Protein AF-A0A9N9G7W9-F1 (afdb_monomer_lite)

Sequence (234 aa):
MSLDRYYKKRKQEIASSKLPGQNSTGCARTEGFKRISEDQKLRNMINNTKKSMTTNSSSSSPSLPLISPPTVTSRENRMKNRGILANMQQYNRETAKGDVDDVMRFNQMKGRTKQLKFAKSSIHSMGLFTKERIDANDMVIEYIGEVIRQSVADHRERRYARDGVRGSYMFRIDDDTVIDATKKGNIARFINHSCSPNCTAKIITHDGKKKIVIYAKRDIQAGEEITYDYKVDE

Structure (mmCIF, N/CA/C/O backbone):
data_AF-A0A9N9G7W9-F1
#
_entry.id   AF-A0A9N9G7W9-F1
#
loop_
_atom_site.group_PDB
_atom_site.id
_atom_site.type_symbol
_atom_site.label_atom_id
_atom_site.label_alt_id
_atom_site.label_comp_id
_atom_site.label_asym_id
_atom_site.label_entity_id
_atom_site.label_seq_id
_atom_site.pdbx_PDB_ins_code
_atom_site.Cartn_x
_atom_site.Cartn_y
_atom_site.Cartn_z
_atom_site.occupancy
_atom_site.B_iso_or_equiv
_atom_site.auth_seq_id
_atom_site.auth_comp_id
_atom_site.auth_asym_id
_atom_site.auth_atom_id
_atom_site.pdbx_PDB_model_num
ATOM 1 N N . MET A 1 1 ? -6.314 -9.526 -18.492 1.00 44.81 1 MET A N 1
ATOM 2 C CA . MET A 1 1 ? -5.437 -10.483 -17.766 1.00 44.81 1 MET A CA 1
ATOM 3 C C . MET A 1 1 ? -4.689 -9.678 -16.711 1.00 44.81 1 MET A C 1
ATOM 5 O O . MET A 1 1 ? -4.083 -8.690 -17.095 1.00 44.81 1 MET A O 1
ATOM 9 N N . SER A 1 2 ? -4.792 -9.980 -15.410 1.00 49.53 2 SER A N 1
ATOM 10 C CA . SER A 1 2 ? -4.186 -9.090 -14.402 1.00 49.53 2 SER A CA 1
ATOM 11 C C . SER A 1 2 ? -2.653 -9.123 -14.459 1.00 49.53 2 SER A C 1
ATOM 13 O O . SER A 1 2 ? -2.083 -10.187 -14.713 1.00 49.53 2 SER A O 1
ATOM 15 N N . LEU A 1 3 ? -1.992 -7.980 -14.221 1.00 50.41 3 LEU A N 1
ATOM 16 C CA . LEU A 1 3 ? -0.525 -7.849 -14.260 1.00 50.41 3 LEU A CA 1
ATOM 17 C C . LEU A 1 3 ? 0.165 -8.932 -13.412 1.00 50.41 3 LEU A C 1
ATOM 19 O O . LEU A 1 3 ? 1.101 -9.568 -13.878 1.00 50.41 3 LEU A O 1
ATOM 23 N N . ASP A 1 4 ? -0.356 -9.249 -12.226 1.00 50.03 4 ASP A N 1
ATOM 24 C CA . ASP A 1 4 ? 0.196 -10.306 -11.361 1.00 50.03 4 ASP A CA 1
ATOM 25 C C . ASP A 1 4 ? 0.097 -11.720 -11.977 1.00 50.03 4 ASP A C 1
ATOM 27 O O . ASP A 1 4 ? 1.055 -12.495 -11.945 1.00 50.03 4 ASP A O 1
ATOM 31 N N . ARG A 1 5 ? -1.034 -12.066 -12.615 1.00 52.78 5 ARG A N 1
ATOM 32 C CA . ARG A 1 5 ? -1.179 -13.354 -13.326 1.00 52.78 5 ARG A CA 1
ATOM 33 C C . ARG A 1 5 ? -0.252 -13.437 -14.536 1.00 52.78 5 ARG A C 1
ATOM 35 O O . ARG A 1 5 ? 0.328 -14.495 -14.786 1.00 52.78 5 ARG A O 1
ATOM 42 N N . TYR A 1 6 ? -0.083 -12.324 -15.244 1.00 62.31 6 TYR A N 1
ATOM 43 C CA . TYR A 1 6 ? 0.874 -12.199 -16.336 1.00 62.31 6 TYR A CA 1
ATOM 44 C C . TYR A 1 6 ? 2.312 -12.428 -15.849 1.00 62.31 6 TYR A C 1
ATOM 46 O O . TYR A 1 6 ? 3.008 -13.283 -16.394 1.00 62.31 6 TYR A O 1
ATOM 54 N N . TYR A 1 7 ? 2.731 -11.765 -14.766 1.00 60.69 7 TYR A N 1
ATOM 55 C CA . TYR A 1 7 ? 4.068 -11.931 -14.190 1.00 60.69 7 TYR A CA 1
ATOM 56 C C . TYR A 1 7 ? 4.313 -13.342 -13.641 1.00 60.69 7 TYR A C 1
ATOM 58 O O . TYR A 1 7 ? 5.389 -13.895 -13.868 1.00 60.69 7 TYR A O 1
ATOM 66 N N . LYS A 1 8 ? 3.336 -13.972 -12.971 1.00 63.94 8 LYS A N 1
ATOM 67 C CA . LYS A 1 8 ? 3.470 -15.354 -12.463 1.00 63.94 8 LYS A CA 1
ATOM 68 C C . LYS A 1 8 ? 3.634 -16.379 -13.585 1.00 63.94 8 LYS A C 1
ATOM 70 O O . LYS A 1 8 ? 4.541 -17.207 -13.505 1.00 63.94 8 LYS A O 1
ATOM 75 N N . LYS A 1 9 ? 2.809 -16.299 -14.635 1.00 65.50 9 LYS A N 1
ATOM 76 C CA . LYS A 1 9 ? 2.909 -17.182 -15.808 1.00 65.50 9 LYS A CA 1
ATOM 77 C C . LYS A 1 9 ? 4.234 -16.964 -16.552 1.00 65.50 9 LYS A C 1
ATOM 79 O O . LYS A 1 9 ? 4.984 -17.911 -16.773 1.00 65.50 9 LYS A O 1
ATOM 84 N N . ARG A 1 10 ? 4.595 -15.702 -16.806 1.00 63.47 10 ARG A N 1
ATOM 85 C CA . ARG A 1 10 ? 5.842 -15.318 -17.489 1.00 63.47 10 ARG A CA 1
ATOM 86 C C . ARG A 1 10 ? 7.095 -15.722 -16.696 1.00 63.47 10 ARG A C 1
ATOM 88 O O . ARG A 1 10 ? 8.094 -16.121 -17.283 1.00 63.47 10 ARG A O 1
ATOM 95 N N . LYS A 1 11 ? 7.049 -15.710 -15.355 1.00 63.38 11 LYS A N 1
ATOM 96 C CA . LYS A 1 11 ? 8.133 -16.199 -14.476 1.00 63.38 11 LYS A CA 1
ATOM 97 C C . LYS A 1 11 ? 8.397 -17.700 -14.646 1.00 63.38 11 LYS A C 1
ATOM 99 O O . LYS A 1 11 ? 9.559 -18.104 -14.620 1.00 63.38 11 LYS A O 1
ATOM 104 N N . GLN A 1 12 ? 7.351 -18.511 -14.823 1.00 64.56 12 GLN A N 1
ATOM 105 C CA . GLN A 1 12 ? 7.489 -19.952 -15.079 1.00 64.56 12 GLN A CA 1
ATOM 106 C C . GLN A 1 12 ? 8.106 -20.219 -16.463 1.00 64.56 12 GLN A C 1
ATOM 108 O O . GLN A 1 12 ? 9.039 -21.010 -16.562 1.00 64.56 12 GLN A O 1
ATOM 113 N N . GLU A 1 13 ? 7.673 -19.491 -17.497 1.00 64.62 13 GLU A N 1
ATOM 114 C CA . GLU A 1 13 ? 8.213 -19.577 -18.871 1.00 64.62 13 GLU A CA 1
ATOM 115 C C . GLU A 1 13 ? 9.681 -19.108 -18.968 1.00 64.62 13 GLU A C 1
ATOM 117 O O . GLU A 1 13 ? 10.495 -19.622 -19.739 1.00 64.62 13 GLU A O 1
ATOM 122 N N . ILE A 1 14 ? 10.057 -18.129 -18.147 1.00 63.22 14 ILE A N 1
ATOM 123 C CA . ILE A 1 14 ? 11.420 -17.599 -18.080 1.00 63.22 14 ILE A CA 1
ATOM 124 C C . ILE A 1 14 ? 12.359 -18.529 -17.301 1.00 63.22 14 ILE A C 1
ATOM 126 O O . ILE A 1 14 ? 13.532 -18.656 -17.653 1.00 63.22 14 ILE A O 1
ATOM 130 N N . ALA A 1 15 ? 11.866 -19.203 -16.260 1.00 60.94 15 ALA A N 1
ATOM 131 C CA . ALA A 1 15 ? 12.656 -20.165 -15.496 1.00 60.94 15 ALA A CA 1
ATOM 132 C C . ALA A 1 15 ? 13.033 -21.416 -16.313 1.00 60.94 15 ALA A C 1
ATOM 134 O O . ALA A 1 15 ? 14.031 -22.057 -15.988 1.00 60.94 15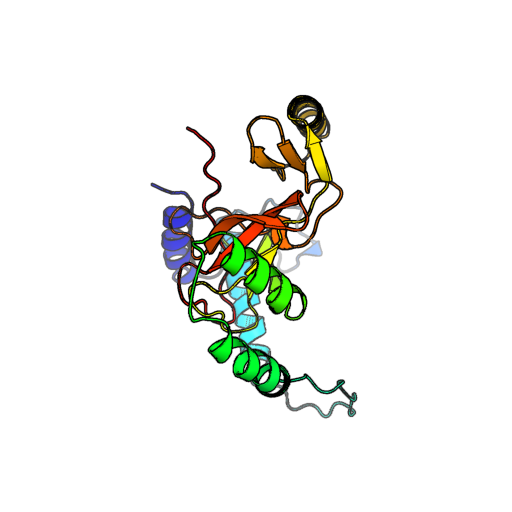 ALA A O 1
ATOM 135 N N . SER A 1 16 ? 12.264 -21.745 -17.358 1.00 57.00 16 SER A N 1
ATOM 136 C CA . SER A 1 16 ? 12.463 -22.920 -18.219 1.00 57.00 16 SER A CA 1
ATOM 137 C C . SER A 1 16 ? 13.314 -22.669 -19.474 1.00 57.00 16 SER A C 1
ATOM 139 O O . SER A 1 16 ? 13.604 -23.599 -20.220 1.00 57.00 16 SER A O 1
ATOM 141 N N . SER A 1 17 ? 13.740 -21.432 -19.730 1.00 57.41 17 SER A N 1
ATOM 142 C CA . SER A 1 17 ? 14.441 -21.049 -20.968 1.00 57.41 17 SER A CA 1
ATOM 143 C C . SER A 1 17 ? 15.949 -20.850 -20.759 1.00 57.41 17 SER A C 1
ATOM 145 O O . SER A 1 17 ? 16.392 -20.458 -19.679 1.00 57.41 17 SER A O 1
ATOM 147 N N . LYS A 1 18 ? 16.743 -21.134 -21.806 1.00 52.06 18 LYS A N 1
ATOM 148 C CA . LYS A 1 18 ? 18.222 -21.140 -21.785 1.00 52.06 18 LYS A CA 1
ATOM 149 C C . LYS A 1 18 ? 18.836 -19.816 -21.288 1.00 52.06 18 LYS A C 1
ATOM 151 O O . LYS A 1 18 ? 18.292 -18.735 -21.508 1.00 52.06 18 LYS A O 1
ATOM 156 N N . LEU A 1 19 ? 19.987 -19.934 -20.613 1.00 54.03 19 LEU A N 1
ATOM 157 C CA . LEU A 1 19 ? 20.798 -18.831 -20.075 1.00 54.03 19 LEU A CA 1
ATOM 158 C C . LEU A 1 19 ? 21.162 -17.813 -21.175 1.00 54.03 19 LEU A C 1
ATOM 160 O O . LEU A 1 19 ? 21.495 -18.241 -22.281 1.00 54.03 19 LEU A O 1
ATOM 164 N N . PRO A 1 20 ? 21.148 -16.491 -20.903 1.00 57.94 20 PRO A N 1
ATOM 165 C CA . PRO A 1 20 ? 21.734 -15.537 -21.834 1.00 57.94 20 PRO A CA 1
ATOM 166 C C . PRO A 1 20 ? 23.234 -15.814 -21.977 1.00 57.94 20 PRO A C 1
ATOM 168 O O . PRO A 1 20 ? 23.918 -16.124 -20.997 1.00 57.94 20 PRO A O 1
ATOM 171 N N . GLY A 1 21 ? 23.708 -15.718 -23.218 1.00 59.38 21 GLY A N 1
ATOM 172 C CA . GLY A 1 21 ? 25.106 -15.904 -23.576 1.00 59.38 21 GLY A CA 1
ATOM 173 C C . GLY A 1 21 ? 26.020 -14.925 -22.844 1.00 59.38 21 GLY A C 1
ATOM 174 O O . GLY A 1 21 ? 25.621 -13.811 -22.497 1.00 59.38 21 GLY A O 1
ATOM 175 N N . GLN A 1 22 ? 27.251 -15.381 -22.610 1.00 61.31 22 GLN A N 1
ATOM 176 C CA . GLN A 1 22 ? 28.383 -14.555 -22.197 1.00 61.31 22 GLN A CA 1
ATOM 177 C C . GLN A 1 22 ? 28.451 -13.261 -23.018 1.00 61.31 22 GLN A C 1
ATOM 179 O O . GLN A 1 22 ? 28.022 -13.225 -24.173 1.00 61.31 22 GLN A O 1
ATOM 184 N N . ASN A 1 23 ? 29.016 -12.208 -22.418 1.00 65.75 23 ASN A N 1
ATOM 185 C CA . ASN A 1 23 ? 29.336 -10.970 -23.130 1.00 65.75 23 ASN A CA 1
ATOM 186 C C . ASN A 1 23 ? 30.045 -11.324 -24.442 1.00 65.75 23 ASN A C 1
ATOM 188 O O . ASN A 1 23 ? 31.018 -12.080 -24.421 1.00 65.75 23 ASN A O 1
ATOM 192 N N . SER A 1 24 ? 29.556 -10.793 -25.560 1.00 68.38 24 SER A N 1
ATOM 193 C CA . SER A 1 24 ? 30.061 -11.109 -26.902 1.00 68.38 24 SER A CA 1
ATOM 194 C C . SER A 1 24 ? 31.557 -10.834 -27.052 1.00 68.38 24 SER A C 1
ATOM 196 O O . SER A 1 24 ? 32.248 -11.531 -27.786 1.00 68.38 24 SER A O 1
ATOM 198 N N . THR A 1 25 ? 32.066 -9.851 -26.310 1.00 71.50 25 THR A N 1
ATOM 199 C CA . THR A 1 25 ? 33.479 -9.459 -26.301 1.00 71.50 25 THR A CA 1
ATOM 200 C C . THR A 1 25 ? 34.315 -10.182 -25.239 1.00 71.50 25 THR A C 1
ATOM 202 O O . THR A 1 25 ? 35.501 -9.896 -25.095 1.00 71.50 25 THR A O 1
ATOM 205 N N . GLY A 1 26 ? 33.710 -11.047 -24.417 1.00 75.06 26 GLY A N 1
ATOM 206 C CA . GLY A 1 26 ? 34.362 -11.706 -23.281 1.00 75.06 26 GLY A CA 1
ATOM 207 C C . GLY A 1 26 ? 34.690 -10.788 -22.091 1.00 75.06 26 GLY A C 1
ATOM 208 O O . GLY A 1 26 ? 34.989 -11.287 -21.008 1.00 75.06 26 GLY A O 1
ATOM 209 N N . CYS A 1 27 ? 34.579 -9.460 -22.230 1.00 76.56 27 CYS A N 1
ATOM 210 C CA . CYS A 1 27 ? 34.910 -8.490 -21.184 1.00 76.56 27 CYS A CA 1
ATOM 211 C C . CYS A 1 27 ? 33.844 -7.393 -21.073 1.00 76.56 27 CYS A C 1
ATOM 213 O O . CYS A 1 27 ? 33.622 -6.618 -21.996 1.00 76.56 27 CYS A O 1
ATOM 215 N N . ALA A 1 28 ? 33.227 -7.252 -19.896 1.00 75.81 28 ALA A N 1
ATOM 216 C CA . ALA A 1 28 ? 32.219 -6.213 -19.660 1.00 75.81 28 ALA A CA 1
ATOM 217 C C . ALA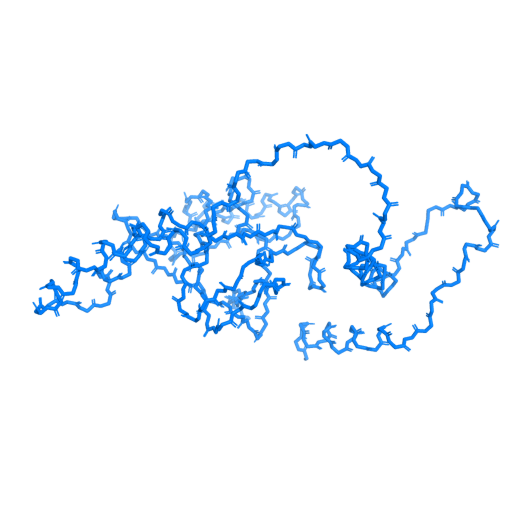 A 1 28 ? 32.773 -4.776 -19.772 1.00 75.81 28 ALA A C 1
ATOM 219 O O . ALA A 1 28 ? 31.998 -3.840 -19.916 1.00 75.81 28 ALA A O 1
ATOM 220 N N . ARG A 1 29 ? 34.102 -4.591 -19.701 1.00 79.81 29 ARG A N 1
ATOM 221 C CA . ARG A 1 29 ? 34.753 -3.273 -19.816 1.00 79.81 29 ARG A CA 1
ATOM 222 C C . ARG A 1 29 ? 34.859 -2.767 -21.255 1.00 79.81 29 ARG A C 1
ATOM 224 O O . ARG A 1 29 ? 35.120 -1.586 -21.443 1.00 79.81 29 ARG A O 1
ATOM 231 N N . THR A 1 30 ? 34.700 -3.643 -22.246 1.00 80.44 30 THR A N 1
ATOM 232 C CA . THR A 1 30 ? 34.824 -3.292 -23.669 1.00 80.44 30 THR A CA 1
ATOM 233 C C . THR A 1 30 ? 33.471 -3.117 -24.357 1.00 80.44 30 THR A C 1
ATOM 235 O O . THR A 1 30 ? 33.429 -2.741 -25.524 1.00 80.44 30 THR A O 1
ATOM 238 N N . GLU A 1 31 ? 32.359 -3.356 -23.652 1.00 76.44 31 GLU A N 1
ATOM 239 C CA . GLU A 1 31 ? 31.009 -3.133 -24.177 1.00 76.44 31 GLU A CA 1
ATOM 240 C C . GLU A 1 31 ? 30.410 -1.818 -23.646 1.00 76.44 31 GLU A C 1
ATOM 242 O O . GLU A 1 31 ? 30.560 -1.475 -22.475 1.00 76.44 31 GLU A O 1
ATOM 247 N N . GLY A 1 32 ? 29.691 -1.086 -24.506 1.00 79.00 32 GLY A N 1
ATOM 248 C CA . GLY A 1 32 ? 28.919 0.096 -24.104 1.00 79.00 32 GLY A CA 1
ATOM 249 C C . GLY A 1 32 ? 27.661 -0.248 -23.290 1.00 79.00 32 GLY A C 1
ATOM 250 O O . GLY A 1 32 ? 27.229 -1.400 -23.226 1.00 79.00 32 GLY A O 1
ATOM 251 N N . PHE A 1 33 ? 27.026 0.764 -22.687 1.00 80.25 33 PHE A N 1
ATOM 252 C CA . PHE A 1 33 ? 25.801 0.575 -21.902 1.00 80.25 33 PHE A CA 1
ATOM 253 C C . PHE A 1 33 ? 24.633 0.106 -22.779 1.00 80.25 33 PHE A C 1
ATOM 255 O O . PHE A 1 33 ? 24.122 0.849 -23.615 1.00 80.25 33 PHE A O 1
ATOM 262 N N . LYS A 1 34 ? 24.160 -1.120 -22.542 1.00 81.44 34 LYS A N 1
ATOM 263 C CA . LYS A 1 34 ? 22.973 -1.688 -23.196 1.00 81.44 34 LYS A CA 1
ATOM 264 C C . LYS A 1 34 ? 21.799 -1.704 -22.218 1.00 81.44 34 LYS A C 1
ATOM 266 O O . LYS A 1 34 ? 21.952 -2.052 -21.046 1.00 81.44 34 LYS A O 1
ATOM 271 N N . ARG A 1 35 ? 20.597 -1.357 -22.690 1.00 75.88 35 ARG A N 1
ATOM 272 C CA . ARG A 1 35 ? 19.374 -1.538 -21.895 1.00 75.88 35 ARG A CA 1
ATOM 273 C C . ARG A 1 35 ? 19.044 -3.026 -21.820 1.00 75.88 35 ARG A C 1
ATOM 275 O O . ARG A 1 35 ? 18.701 -3.644 -22.819 1.00 75.88 35 ARG A O 1
ATOM 282 N N . ILE A 1 36 ? 19.137 -3.581 -20.617 1.00 76.44 36 ILE A N 1
ATOM 283 C CA . ILE A 1 36 ? 18.742 -4.960 -20.324 1.00 76.44 36 ILE A CA 1
ATOM 284 C C . ILE A 1 36 ? 17.215 -5.066 -20.436 1.00 76.44 36 ILE A C 1
ATOM 286 O O . ILE A 1 36 ? 16.502 -4.238 -19.858 1.00 76.44 36 ILE A O 1
ATOM 290 N N . SER A 1 37 ? 16.716 -6.075 -21.155 1.00 76.75 37 SER A N 1
ATOM 291 C CA . SER A 1 37 ? 15.275 -6.328 -21.268 1.00 76.75 37 SER A CA 1
ATOM 292 C C . SER A 1 37 ? 14.671 -6.733 -19.918 1.00 76.75 37 SER A C 1
ATOM 294 O O . SER A 1 37 ? 15.356 -7.289 -19.056 1.00 76.75 37 SER A O 1
ATOM 296 N N . GLU A 1 38 ? 13.375 -6.483 -19.720 1.00 69.06 38 GLU A N 1
ATOM 297 C CA . GLU A 1 38 ? 12.676 -6.886 -18.487 1.00 69.06 38 GLU A CA 1
ATOM 298 C C . GLU A 1 38 ? 12.773 -8.402 -18.235 1.00 69.06 38 GLU A C 1
ATOM 300 O O . GLU A 1 38 ? 12.940 -8.835 -17.094 1.00 69.06 38 GLU A O 1
ATOM 305 N N . ASP A 1 39 ? 12.804 -9.212 -19.299 1.00 66.50 39 ASP A N 1
ATOM 306 C CA . ASP A 1 39 ? 12.981 -10.664 -19.201 1.00 66.50 39 ASP A CA 1
ATOM 307 C C . ASP A 1 39 ? 14.359 -11.046 -18.656 1.00 66.50 39 ASP A C 1
ATOM 309 O O . ASP A 1 39 ? 14.481 -11.908 -17.782 1.00 66.50 39 ASP A O 1
ATOM 313 N N . GLN A 1 40 ? 15.415 -10.388 -19.137 1.00 71.44 40 GLN A N 1
ATOM 314 C CA . GLN A 1 40 ? 16.775 -10.640 -18.670 1.00 71.44 40 GLN A CA 1
ATOM 315 C C . GLN A 1 40 ? 16.969 -10.142 -17.226 1.00 71.44 40 GLN A C 1
ATOM 317 O O . GLN A 1 40 ? 17.653 -10.799 -16.437 1.00 71.44 40 GLN A O 1
ATOM 322 N N . LYS A 1 41 ? 16.302 -9.047 -16.827 1.00 72.88 41 LYS A N 1
ATOM 323 C CA . LYS A 1 41 ? 16.275 -8.585 -15.426 1.00 72.88 41 LYS A CA 1
ATOM 324 C C . LYS A 1 41 ? 15.600 -9.599 -14.501 1.00 72.88 41 LYS A C 1
ATOM 326 O O . LYS A 1 41 ? 16.158 -9.917 -13.448 1.00 72.88 41 LYS A O 1
ATOM 331 N N . LEU A 1 42 ? 14.438 -10.133 -14.891 1.00 68.94 42 LEU A N 1
ATOM 332 C CA . LEU A 1 42 ? 13.691 -11.110 -14.093 1.00 68.94 42 LEU A CA 1
ATOM 333 C C . LEU A 1 42 ? 14.492 -12.412 -13.906 1.00 68.94 42 LEU A C 1
ATOM 335 O O . LEU A 1 42 ? 14.553 -12.935 -12.793 1.00 68.94 42 LEU A O 1
ATOM 339 N N . ARG A 1 43 ? 15.198 -12.881 -14.947 1.00 72.50 43 ARG A N 1
ATOM 340 C CA . ARG A 1 43 ? 16.137 -14.022 -14.856 1.00 72.50 43 ARG A CA 1
ATOM 341 C C . ARG A 1 43 ? 17.275 -13.771 -13.880 1.00 72.50 43 ARG A C 1
ATOM 343 O O . ARG A 1 43 ? 17.511 -14.591 -12.995 1.00 72.50 43 ARG A O 1
ATOM 350 N N . ASN A 1 44 ? 17.971 -12.643 -14.030 1.00 72.25 44 ASN A N 1
ATOM 351 C CA . ASN A 1 44 ? 19.103 -12.292 -13.172 1.00 72.25 44 ASN A CA 1
ATOM 352 C C . ASN A 1 44 ? 18.677 -12.220 -11.701 1.00 72.25 44 ASN A C 1
ATOM 354 O O . ASN A 1 44 ? 19.409 -12.667 -10.819 1.00 72.25 44 ASN A O 1
ATOM 358 N N . MET A 1 45 ? 17.464 -11.726 -11.439 1.00 69.50 45 MET A N 1
ATOM 359 C CA . MET A 1 45 ? 16.894 -11.719 -10.099 1.00 69.50 45 MET A CA 1
ATOM 360 C C . MET A 1 45 ? 16.647 -13.138 -9.568 1.00 69.50 45 MET A C 1
ATOM 362 O O . MET A 1 45 ? 17.101 -13.443 -8.470 1.00 69.50 45 MET A O 1
ATOM 366 N N . ILE A 1 46 ? 16.002 -14.019 -10.343 1.00 70.38 46 ILE A N 1
ATOM 367 C CA . ILE A 1 46 ? 15.771 -15.422 -9.947 1.00 70.38 46 ILE A CA 1
ATOM 368 C C . ILE A 1 46 ? 17.100 -16.129 -9.646 1.00 70.38 46 ILE A C 1
ATOM 370 O O . ILE A 1 46 ? 17.213 -16.822 -8.635 1.00 70.38 46 ILE A O 1
ATOM 374 N N . ASN A 1 47 ? 18.115 -15.929 -10.489 1.00 69.31 47 ASN A N 1
ATOM 375 C CA . ASN A 1 47 ? 19.435 -16.535 -10.314 1.00 69.31 47 ASN A CA 1
ATOM 376 C C . ASN A 1 47 ? 20.143 -16.018 -9.056 1.00 69.31 47 ASN A C 1
ATOM 378 O O . ASN A 1 47 ? 20.717 -16.817 -8.319 1.00 69.31 47 ASN A O 1
ATOM 382 N N . ASN A 1 48 ? 20.048 -14.720 -8.753 1.00 65.12 48 ASN A N 1
ATOM 383 C CA . ASN A 1 48 ? 20.587 -14.160 -7.512 1.00 65.12 48 ASN A CA 1
ATOM 384 C C . ASN A 1 48 ? 19.855 -14.683 -6.268 1.00 65.12 48 ASN A C 1
ATOM 386 O O . ASN A 1 48 ? 20.504 -14.989 -5.268 1.00 65.12 48 ASN A O 1
ATOM 390 N N . THR A 1 49 ? 18.528 -14.839 -6.322 1.00 64.81 49 THR A N 1
ATOM 391 C CA . THR A 1 49 ? 17.758 -15.442 -5.223 1.00 64.81 49 THR A CA 1
ATOM 392 C C . THR A 1 49 ? 18.156 -16.903 -5.003 1.00 64.81 49 THR A C 1
ATOM 394 O O . THR A 1 49 ? 18.413 -17.287 -3.865 1.00 64.81 49 THR A O 1
ATOM 397 N N . LYS A 1 50 ? 18.284 -17.701 -6.075 1.00 62.66 50 LYS A N 1
ATOM 398 C CA . LYS A 1 50 ? 18.757 -19.095 -5.997 1.00 62.66 50 LYS A CA 1
ATOM 399 C C . LYS A 1 50 ? 20.175 -19.178 -5.430 1.00 62.66 50 LYS A C 1
ATOM 401 O O . LYS A 1 50 ? 20.405 -19.950 -4.507 1.00 62.66 50 LYS A O 1
ATOM 406 N N . LYS A 1 51 ? 21.093 -18.332 -5.911 1.00 58.22 51 LYS A N 1
ATOM 407 C CA . LYS A 1 51 ? 22.482 -18.276 -5.433 1.00 58.22 51 LYS A CA 1
ATOM 408 C C . LYS A 1 51 ? 22.557 -17.953 -3.939 1.00 58.22 51 LYS A C 1
ATOM 410 O O . LYS A 1 51 ? 23.293 -18.616 -3.221 1.00 58.22 51 LYS A O 1
ATOM 415 N N . SER A 1 52 ? 21.746 -17.005 -3.460 1.00 58.22 52 SER A N 1
ATOM 416 C CA . SER A 1 52 ? 21.655 -16.670 -2.031 1.00 58.22 52 SER A CA 1
ATOM 417 C C . SER A 1 52 ? 21.083 -17.801 -1.168 1.00 58.22 52 SER A C 1
ATOM 419 O O . SER A 1 52 ? 21.354 -17.817 0.029 1.00 58.22 52 SER A O 1
ATOM 421 N N . MET A 1 53 ? 20.279 -18.710 -1.730 1.00 52.38 53 MET A N 1
ATOM 422 C CA . MET A 1 53 ? 19.777 -19.887 -1.011 1.00 52.38 53 MET A CA 1
ATOM 423 C C . MET A 1 53 ? 20.802 -21.030 -0.990 1.00 52.38 53 MET A C 1
ATOM 425 O O . MET A 1 53 ? 20.925 -21.706 0.025 1.00 52.38 53 MET A O 1
ATOM 429 N N . THR A 1 54 ? 21.579 -21.217 -2.063 1.00 51.22 54 THR A N 1
ATOM 430 C CA . THR A 1 54 ? 22.605 -22.274 -2.156 1.00 51.22 54 THR A CA 1
ATOM 431 C C . THR A 1 54 ? 23.897 -21.954 -1.400 1.00 51.22 54 THR A C 1
ATOM 433 O O . THR A 1 54 ? 24.590 -22.862 -0.959 1.00 51.22 54 THR A O 1
ATOM 436 N N . THR A 1 55 ? 24.247 -20.678 -1.207 1.00 44.94 55 THR A N 1
ATOM 437 C CA . THR A 1 55 ? 25.469 -20.299 -0.466 1.00 44.94 55 THR A CA 1
ATOM 438 C C . THR A 1 55 ? 25.403 -20.599 1.032 1.00 44.94 55 THR A C 1
ATOM 440 O O . THR A 1 55 ? 26.425 -20.520 1.700 1.00 44.94 55 THR A O 1
ATOM 443 N N . ASN A 1 56 ? 24.239 -20.983 1.564 1.00 44.47 56 ASN A N 1
ATOM 444 C CA . ASN A 1 56 ? 24.100 -21.387 2.965 1.00 44.47 56 ASN A CA 1
ATOM 445 C C . ASN A 1 56 ? 24.399 -22.878 3.214 1.00 44.47 56 ASN A C 1
ATOM 447 O O . ASN A 1 56 ? 24.331 -23.306 4.362 1.00 44.47 56 ASN A O 1
ATOM 451 N N . SER A 1 57 ? 24.728 -23.671 2.183 1.00 41.88 57 SER A N 1
ATOM 452 C CA . SER A 1 57 ? 24.954 -25.121 2.322 1.00 41.88 57 SER A CA 1
ATOM 453 C C . SER A 1 57 ? 26.373 -25.610 2.003 1.00 41.88 57 SER A C 1
ATOM 455 O O . SER A 1 57 ? 26.611 -26.809 2.093 1.00 41.88 57 SER A O 1
ATOM 457 N N . SER A 1 58 ? 27.332 -24.747 1.641 1.00 42.44 58 SER A N 1
ATOM 458 C CA . SER A 1 58 ? 28.675 -25.232 1.268 1.00 42.44 58 SER A CA 1
ATOM 459 C C . SER A 1 58 ? 29.789 -24.176 1.322 1.00 42.44 58 SER A C 1
ATOM 461 O O . SER A 1 58 ? 30.334 -23.784 0.290 1.00 42.44 58 SER A O 1
ATOM 463 N N . SER A 1 59 ? 30.189 -23.747 2.519 1.00 34.00 59 SER A N 1
ATOM 464 C CA . SER A 1 59 ? 31.524 -23.163 2.711 1.00 34.00 59 SER A CA 1
ATOM 465 C C . SER A 1 59 ? 32.068 -23.494 4.099 1.00 34.00 59 SER A C 1
ATOM 467 O O . SER A 1 59 ? 31.833 -22.780 5.071 1.00 34.00 59 SER A O 1
ATOM 469 N N . SER A 1 60 ? 32.810 -24.596 4.175 1.00 37.53 60 SER A N 1
ATOM 470 C CA . SER A 1 60 ? 33.785 -24.857 5.228 1.00 37.53 60 SER A CA 1
ATOM 471 C C . SER A 1 60 ? 34.953 -23.882 5.061 1.00 37.53 60 SER A C 1
ATOM 473 O O . SER A 1 60 ? 35.837 -24.073 4.226 1.00 37.53 60 SER A O 1
ATOM 475 N N . SER A 1 61 ? 34.946 -22.799 5.825 1.00 31.88 61 SER A N 1
ATOM 476 C CA . SER A 1 61 ? 36.117 -21.951 6.058 1.00 31.88 61 SER A CA 1
ATOM 477 C C . SER A 1 61 ? 36.042 -21.455 7.503 1.00 31.88 61 SER A C 1
ATOM 479 O O . SER A 1 61 ? 34.960 -21.047 7.928 1.00 31.88 61 SER A O 1
ATOM 481 N N . PRO A 1 62 ? 37.128 -21.532 8.292 1.00 38.34 62 PRO A N 1
ATOM 482 C CA . PRO A 1 62 ? 37.073 -21.224 9.713 1.00 38.34 62 PRO A CA 1
ATOM 483 C C . PRO A 1 62 ? 37.020 -19.704 9.899 1.00 38.34 62 PRO A C 1
ATOM 485 O O . PRO A 1 62 ? 38.012 -19.008 9.698 1.00 38.34 62 PRO A O 1
ATOM 488 N N . SER A 1 63 ? 35.851 -19.176 10.259 1.00 34.50 63 SER A N 1
ATOM 489 C CA . SER A 1 63 ? 35.683 -17.774 10.645 1.00 34.50 63 SER A CA 1
ATOM 490 C C . SER A 1 63 ? 35.599 -17.642 12.164 1.00 34.50 63 SER A C 1
ATOM 492 O O . SER A 1 63 ? 34.852 -18.371 12.816 1.00 34.50 63 SER A O 1
ATOM 494 N N . LEU A 1 64 ? 36.363 -16.686 12.694 1.00 29.72 64 LEU A N 1
ATOM 495 C CA . LEU A 1 64 ? 36.413 -16.254 14.094 1.00 29.72 64 LEU A CA 1
ATOM 496 C C . LEU A 1 64 ? 35.006 -16.047 14.695 1.00 29.72 64 LEU A C 1
ATOM 498 O O . LEU A 1 64 ? 34.109 -15.584 13.983 1.00 29.72 64 LEU A O 1
ATOM 502 N N . PRO A 1 65 ? 34.794 -16.339 15.994 1.00 32.19 65 PRO A N 1
ATOM 503 C CA . PRO A 1 65 ? 33.481 -16.224 16.614 1.00 32.19 65 PRO A CA 1
ATOM 504 C C . PRO A 1 65 ? 33.078 -14.750 16.751 1.00 32.19 65 PRO A C 1
ATOM 506 O O . PRO A 1 65 ? 33.483 -14.061 17.685 1.00 32.19 65 PRO A O 1
ATOM 509 N N . LEU A 1 66 ? 32.241 -14.261 15.833 1.00 31.06 66 LEU A N 1
AT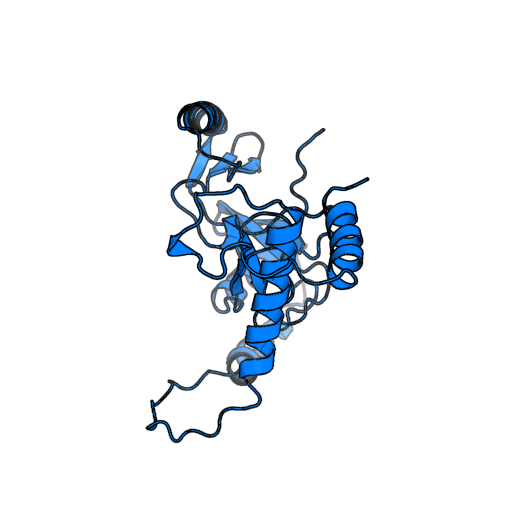OM 510 C CA . LEU A 1 66 ? 31.420 -13.083 16.095 1.00 31.06 66 LEU A CA 1
ATOM 511 C C . LEU A 1 66 ? 30.244 -13.513 16.971 1.00 31.06 66 LEU A C 1
ATOM 513 O O . LEU A 1 66 ? 29.370 -14.266 16.543 1.00 31.06 66 LEU A O 1
ATOM 517 N N . ILE A 1 67 ? 30.233 -13.008 18.201 1.00 32.31 67 ILE A N 1
ATOM 518 C CA . ILE A 1 67 ? 29.107 -13.086 19.128 1.00 32.31 67 ILE A CA 1
ATOM 519 C C . ILE A 1 67 ? 27.926 -12.356 18.476 1.00 32.31 67 ILE A C 1
ATOM 521 O O . ILE A 1 67 ? 27.830 -11.131 18.506 1.00 32.31 67 ILE A O 1
ATOM 525 N N . SER A 1 68 ? 27.029 -13.108 17.842 1.00 34.69 68 SER A N 1
ATOM 526 C CA . SER A 1 68 ? 25.707 -12.610 17.477 1.00 34.69 68 SER A CA 1
ATOM 527 C C . SER A 1 68 ? 24.890 -12.436 18.761 1.00 34.69 68 SER A C 1
ATOM 529 O O . SER A 1 68 ? 24.836 -13.386 19.551 1.00 34.69 68 SER A O 1
ATOM 531 N N . PRO A 1 69 ? 24.233 -11.284 18.994 1.00 35.97 69 PRO A N 1
ATOM 532 C CA . PRO A 1 69 ? 23.319 -11.157 20.121 1.00 35.97 69 PRO A CA 1
ATOM 533 C C . PRO A 1 69 ? 22.216 -12.220 19.995 1.00 35.97 69 PRO A C 1
ATOM 535 O O . PRO A 1 69 ? 21.817 -12.548 18.871 1.00 35.97 69 PRO A O 1
ATOM 538 N N . PRO A 1 70 ? 21.734 -12.784 21.116 1.00 36.88 70 PRO A N 1
ATOM 539 C CA . PRO A 1 70 ? 20.790 -13.889 21.086 1.00 36.88 70 PRO A CA 1
ATOM 540 C C . PRO A 1 70 ? 19.535 -13.463 20.324 1.00 36.88 70 PRO A C 1
ATOM 542 O O . PRO A 1 70 ? 18.836 -12.522 20.704 1.00 36.88 70 PRO A O 1
ATOM 545 N N . THR A 1 71 ? 19.256 -14.150 19.217 1.00 46.22 71 THR A N 1
ATOM 546 C CA . THR A 1 71 ? 17.991 -14.019 18.500 1.00 46.22 71 THR A CA 1
ATOM 547 C C . THR A 1 71 ? 16.892 -14.534 19.415 1.00 46.22 71 THR A C 1
ATOM 549 O O . THR A 1 71 ? 16.705 -15.745 19.532 1.00 46.22 71 THR A O 1
ATOM 552 N N . VAL A 1 72 ? 16.185 -13.617 20.077 1.00 45.09 72 VAL A N 1
ATOM 553 C CA . VAL A 1 72 ? 15.005 -13.942 20.880 1.00 45.09 72 VAL A CA 1
ATOM 554 C C . VAL A 1 72 ? 14.019 -14.654 19.965 1.00 45.09 72 VAL A C 1
ATOM 556 O O . VAL A 1 72 ? 13.507 -14.091 18.994 1.00 45.09 72 VAL A O 1
ATOM 559 N N . THR A 1 73 ? 13.818 -15.938 20.227 1.00 57.00 73 THR A N 1
ATOM 560 C CA . THR A 1 73 ? 12.990 -16.787 19.376 1.00 57.00 73 THR A CA 1
ATOM 561 C C . THR A 1 73 ? 11.524 -16.379 19.518 1.00 57.00 73 THR A C 1
ATOM 563 O O . THR A 1 73 ? 11.072 -15.970 20.591 1.00 57.00 73 THR A O 1
ATOM 566 N N . SER A 1 74 ? 10.720 -16.561 18.467 1.00 54.81 74 SER A N 1
ATOM 567 C CA . SER A 1 74 ? 9.265 -16.354 18.529 1.00 54.81 74 SER A CA 1
ATOM 568 C C . SER A 1 74 ? 8.596 -17.172 19.656 1.00 54.81 74 SER A C 1
ATOM 570 O O . SER A 1 74 ? 7.499 -16.827 20.090 1.00 54.81 74 SER A O 1
ATOM 572 N N . ARG A 1 75 ? 9.264 -18.220 20.179 1.00 52.16 75 ARG A N 1
ATOM 573 C CA . ARG A 1 75 ? 8.852 -18.999 21.361 1.00 52.16 75 ARG A CA 1
ATOM 574 C C . ARG A 1 75 ? 9.032 -18.248 22.688 1.00 52.16 75 ARG A C 1
ATOM 576 O O . ARG A 1 75 ? 8.113 -18.295 23.500 1.00 52.16 75 ARG A O 1
ATOM 583 N N . GLU A 1 76 ? 10.126 -17.521 22.907 1.00 54.66 76 GLU A N 1
ATOM 584 C CA . GLU A 1 76 ? 10.319 -16.719 24.133 1.00 54.66 76 GLU A CA 1
ATOM 585 C C . GLU A 1 76 ? 9.362 -15.530 24.198 1.00 54.66 76 GLU A C 1
ATOM 587 O O . GLU A 1 76 ? 8.774 -15.267 25.246 1.00 54.66 76 GLU A O 1
ATOM 592 N N . ASN A 1 77 ? 9.116 -14.869 23.065 1.00 54.19 77 ASN A N 1
ATOM 593 C CA . ASN A 1 77 ? 8.099 -13.817 22.984 1.00 54.19 77 ASN A CA 1
ATOM 594 C C . ASN A 1 77 ? 6.683 -14.377 23.218 1.00 54.19 77 ASN A C 1
ATOM 596 O O . ASN A 1 77 ? 5.851 -13.723 23.846 1.00 54.19 77 ASN A O 1
ATOM 600 N N . ARG A 1 78 ? 6.412 -15.618 22.783 1.00 60.28 78 ARG A N 1
ATOM 601 C CA . ARG A 1 78 ? 5.146 -16.322 23.058 1.00 60.28 78 ARG A CA 1
ATOM 602 C C . ARG A 1 78 ? 4.996 -16.692 24.538 1.00 60.28 78 ARG A C 1
ATOM 604 O O . ARG A 1 78 ? 3.884 -16.626 25.052 1.00 60.28 78 ARG A O 1
ATOM 611 N N . MET A 1 79 ? 6.085 -17.048 25.226 1.00 57.56 79 MET A N 1
ATOM 612 C CA . MET A 1 79 ? 6.065 -17.371 26.659 1.00 57.56 79 MET A CA 1
ATOM 613 C C . MET A 1 79 ? 5.933 -16.126 27.542 1.00 57.56 79 MET A C 1
ATOM 615 O O . MET A 1 79 ? 5.089 -16.127 28.435 1.00 57.56 79 MET A O 1
ATOM 619 N N . LYS A 1 80 ? 6.674 -15.046 27.255 1.00 53.78 80 LYS A N 1
ATOM 620 C CA . LYS A 1 80 ? 6.573 -13.776 28.002 1.00 53.78 80 LYS A CA 1
ATOM 621 C C . LYS A 1 80 ? 5.172 -13.152 27.915 1.00 53.78 80 LYS A C 1
ATOM 623 O O . LYS A 1 80 ? 4.698 -12.576 28.886 1.00 53.78 80 LYS A O 1
ATOM 628 N N . ASN A 1 81 ? 4.463 -13.364 26.803 1.00 52.84 81 ASN A N 1
ATOM 629 C CA . ASN A 1 81 ? 3.115 -12.823 26.593 1.00 52.84 81 ASN A CA 1
ATOM 630 C C . ASN A 1 81 ? 1.977 -13.762 27.028 1.00 52.84 81 ASN A C 1
ATOM 632 O O . ASN A 1 81 ? 0.819 -13.342 27.061 1.00 52.84 81 ASN A O 1
ATOM 636 N N . ARG A 1 82 ? 2.272 -15.019 27.397 1.00 58.78 82 ARG A N 1
ATOM 637 C CA . ARG A 1 82 ? 1.253 -15.975 27.870 1.00 58.78 82 ARG A CA 1
ATOM 638 C C . ARG A 1 82 ? 0.600 -15.518 29.183 1.00 58.78 82 ARG A C 1
ATOM 640 O O . ARG A 1 82 ? -0.573 -15.806 29.396 1.00 58.78 82 ARG A O 1
ATOM 647 N N . GLY A 1 83 ? 1.321 -14.751 30.007 1.00 53.66 83 GLY A N 1
ATOM 648 C CA . GLY A 1 83 ? 0.775 -14.133 31.222 1.00 53.66 83 GLY A CA 1
ATOM 649 C C . GLY A 1 83 ? -0.269 -13.042 30.950 1.00 53.66 83 GLY A C 1
ATOM 650 O O . GLY A 1 83 ? -1.200 -12.883 31.729 1.00 53.66 83 GLY A O 1
ATOM 651 N N . ILE A 1 84 ? -0.177 -12.343 29.813 1.00 53.38 84 ILE A N 1
ATOM 652 C CA . ILE A 1 84 ? -1.082 -11.233 29.463 1.00 53.38 84 ILE A CA 1
ATOM 653 C C . ILE A 1 84 ? -2.428 -11.764 28.934 1.00 53.38 84 ILE A C 1
ATOM 655 O O . ILE A 1 84 ? -3.476 -11.196 29.222 1.00 53.38 84 ILE A O 1
ATOM 659 N N . LEU A 1 85 ? -2.419 -12.892 28.213 1.00 50.72 85 LEU A N 1
ATOM 660 C CA . LEU A 1 85 ? -3.633 -13.551 27.702 1.00 50.72 85 LEU A CA 1
ATOM 661 C C . LEU A 1 85 ? -4.428 -14.292 28.791 1.00 50.72 85 LEU A C 1
ATOM 663 O O . LEU A 1 85 ? -5.652 -14.364 28.704 1.00 50.72 85 LEU A O 1
ATOM 667 N N . ALA A 1 86 ? -3.756 -14.829 29.815 1.00 51.88 86 ALA A N 1
ATOM 668 C CA . ALA A 1 86 ? -4.416 -15.553 30.905 1.00 51.88 86 ALA A CA 1
ATOM 669 C C . ALA A 1 86 ? -5.330 -14.640 31.747 1.00 51.88 86 ALA A C 1
ATOM 671 O O . ALA A 1 86 ? -6.418 -15.060 32.132 1.00 51.88 86 ALA A O 1
ATOM 672 N N . ASN A 1 87 ? -4.952 -13.370 31.931 1.00 47.31 87 ASN A N 1
ATOM 673 C CA . ASN A 1 87 ? -5.783 -12.376 32.623 1.00 47.31 87 ASN A CA 1
ATOM 674 C C . ASN A 1 87 ? -6.922 -11.815 31.745 1.00 47.31 87 ASN A C 1
ATOM 676 O O . ASN A 1 87 ? -7.840 -11.182 32.255 1.00 47.31 87 ASN A O 1
ATOM 680 N N . MET A 1 88 ? -6.889 -12.054 30.430 1.00 47.66 88 MET A N 1
ATOM 681 C CA . MET A 1 88 ? -7.850 -11.517 29.457 1.00 47.66 88 MET A CA 1
ATOM 682 C C . MET A 1 88 ? -9.061 -12.439 29.238 1.00 47.66 88 MET A C 1
ATOM 684 O O . MET A 1 88 ? -10.137 -11.967 28.881 1.00 47.66 88 MET A O 1
ATOM 688 N N . GLN A 1 89 ? -8.938 -13.746 29.510 1.00 50.75 89 GLN A N 1
ATOM 689 C CA . GLN A 1 89 ? -10.068 -14.683 29.400 1.00 50.75 89 GLN A CA 1
ATOM 690 C C . GLN A 1 89 ? -11.182 -14.410 30.424 1.00 50.75 89 GLN A C 1
ATOM 692 O O . GLN A 1 89 ? -12.327 -14.787 30.183 1.00 50.75 89 GLN A O 1
ATOM 697 N N . GLN A 1 90 ? -10.876 -13.729 31.535 1.00 46.66 90 GLN A N 1
ATOM 698 C CA . GLN A 1 90 ? -11.862 -13.397 32.568 1.00 46.66 90 GLN A CA 1
ATOM 699 C C . GLN A 1 90 ? -12.698 -12.146 32.254 1.00 46.66 90 GLN A C 1
ATOM 701 O O . GLN A 1 90 ? -13.800 -12.031 32.777 1.00 46.66 90 GLN A O 1
ATOM 706 N N . TYR A 1 91 ? -12.243 -11.254 31.365 1.00 43.72 91 TYR A N 1
ATOM 707 C CA . TYR A 1 91 ? -12.965 -10.014 31.022 1.00 43.72 91 TYR A CA 1
ATOM 708 C C . TYR A 1 91 ? -13.899 -10.153 29.808 1.00 43.72 91 TYR A C 1
ATOM 710 O O . TYR A 1 91 ? -14.481 -9.178 29.350 1.00 43.72 91 TYR A O 1
ATOM 718 N N . ASN A 1 92 ? -14.027 -11.368 29.266 1.00 47.88 92 ASN A N 1
ATOM 719 C CA . ASN A 1 92 ? -14.761 -11.643 28.029 1.00 47.88 92 ASN A CA 1
ATOM 720 C C . ASN A 1 92 ? -16.203 -12.128 28.261 1.00 47.88 92 ASN A C 1
ATOM 722 O O . ASN A 1 92 ? -16.844 -12.651 27.347 1.00 47.88 92 ASN A O 1
ATOM 726 N N . ARG A 1 93 ? -16.723 -11.982 29.482 1.00 44.50 93 ARG A N 1
ATOM 727 C CA . ARG A 1 93 ? -18.155 -12.108 29.740 1.00 44.50 93 ARG A CA 1
ATOM 728 C C . ARG A 1 93 ? -18.712 -10.703 29.849 1.00 44.50 93 ARG A C 1
ATOM 730 O O . ARG A 1 93 ? -18.397 -10.000 30.792 1.00 44.50 93 ARG A O 1
ATOM 737 N N . GLU A 1 94 ? -19.545 -10.372 28.870 1.00 46.78 94 GLU A N 1
ATOM 738 C CA . GLU A 1 94 ? -20.447 -9.220 28.839 1.00 46.78 94 GLU A CA 1
ATOM 739 C C . GLU A 1 94 ? -19.873 -7.953 28.173 1.00 46.78 94 GLU A C 1
ATOM 741 O O . GLU A 1 94 ? -19.110 -7.182 28.736 1.00 46.78 94 GLU A O 1
ATOM 746 N N . THR A 1 95 ? -20.372 -7.723 26.950 1.00 41.50 95 THR A N 1
ATOM 747 C CA . THR A 1 95 ? -20.454 -6.451 26.199 1.00 41.50 95 THR A CA 1
ATOM 748 C C . THR A 1 95 ? -19.230 -5.932 25.416 1.00 41.50 95 THR A C 1
ATOM 750 O O . THR A 1 95 ? -18.333 -5.308 25.959 1.00 41.50 95 THR A O 1
ATOM 753 N N . ALA A 1 96 ? -19.276 -6.095 24.080 1.00 43.78 96 ALA A N 1
ATOM 754 C CA . ALA A 1 96 ? -19.245 -5.024 23.054 1.00 43.78 96 ALA A CA 1
ATOM 755 C C . ALA A 1 96 ? -18.517 -5.446 21.757 1.00 43.78 96 ALA A C 1
ATOM 757 O O . ALA A 1 96 ? -17.452 -6.053 21.758 1.00 43.78 96 ALA A O 1
ATOM 758 N N . LYS A 1 97 ? -19.150 -5.134 20.624 1.00 48.62 97 LYS A N 1
ATOM 759 C CA . LYS A 1 97 ? -18.855 -5.608 19.267 1.00 48.62 97 LYS A CA 1
ATOM 760 C C . LYS A 1 97 ? -17.664 -4.864 18.635 1.00 48.62 97 LYS A C 1
ATOM 762 O O . LYS A 1 97 ? -17.635 -3.641 18.670 1.00 48.62 97 LYS A O 1
ATOM 767 N N . GLY A 1 98 ? -16.768 -5.603 17.972 1.00 54.53 98 GLY A N 1
ATOM 768 C CA . GLY A 1 98 ? -15.927 -5.146 16.849 1.00 54.53 98 GLY A CA 1
ATOM 769 C C . GLY A 1 98 ? -14.785 -4.176 17.169 1.00 54.53 98 GLY A C 1
ATOM 770 O O . GLY A 1 98 ? -13.620 -4.560 17.111 1.00 54.53 98 GLY A O 1
ATOM 771 N N . ASP A 1 99 ? -15.106 -2.928 17.502 1.00 56.44 99 ASP A N 1
ATOM 772 C CA . ASP A 1 99 ? -14.129 -1.830 17.498 1.00 56.44 99 ASP A CA 1
ATOM 773 C C . ASP A 1 99 ? -13.190 -1.860 18.715 1.00 56.44 99 ASP A C 1
ATOM 775 O O . ASP A 1 99 ? -12.013 -1.511 18.619 1.00 56.44 99 ASP A O 1
ATOM 779 N N . VAL A 1 100 ? -13.680 -2.333 19.865 1.00 59.72 100 VAL A N 1
ATOM 780 C CA . VAL A 1 100 ? -12.893 -2.415 21.110 1.00 59.72 100 VAL A CA 1
ATOM 781 C C . VAL A 1 100 ? -11.854 -3.547 21.048 1.00 59.72 100 VAL A C 1
ATOM 783 O O . VAL A 1 100 ? -10.740 -3.399 21.556 1.00 59.72 100 VAL A O 1
ATOM 786 N N . ASP A 1 101 ? -12.186 -4.652 20.369 1.00 67.56 101 ASP A N 1
ATOM 787 C CA . ASP A 1 101 ? -11.295 -5.804 20.157 1.00 67.56 101 ASP A CA 1
ATOM 788 C C . ASP A 1 101 ? -10.125 -5.428 19.233 1.00 67.56 101 ASP A C 1
ATOM 790 O O . ASP A 1 101 ? -8.966 -5.705 19.547 1.00 67.56 101 ASP A O 1
ATOM 794 N N . ASP A 1 102 ? -10.388 -4.695 18.145 1.00 68.06 102 ASP A N 1
ATOM 795 C CA . ASP A 1 102 ? -9.338 -4.225 17.233 1.00 68.06 102 ASP A CA 1
ATOM 796 C C . ASP A 1 102 ? -8.382 -3.224 17.911 1.00 68.06 102 ASP A C 1
ATOM 798 O O . ASP A 1 102 ? -7.167 -3.283 17.695 1.00 68.06 102 ASP A O 1
ATOM 802 N N . VAL A 1 103 ? -8.889 -2.367 18.806 1.00 69.69 103 VAL A N 1
ATOM 803 C CA . VAL A 1 103 ? -8.073 -1.441 19.615 1.00 69.69 103 VAL A CA 1
ATOM 804 C C . VAL A 1 103 ? -7.199 -2.178 20.632 1.00 69.69 103 VAL A C 1
ATOM 806 O O . VAL A 1 103 ? -6.005 -1.877 20.750 1.00 69.69 103 VAL A O 1
ATOM 809 N N . MET A 1 104 ? -7.750 -3.164 21.349 1.00 68.31 104 MET A N 1
ATOM 810 C CA . MET A 1 104 ? -6.968 -3.997 22.270 1.00 68.31 104 MET A CA 1
ATOM 811 C C . MET A 1 104 ? -5.889 -4.795 21.531 1.00 68.31 104 MET A C 1
ATOM 813 O O . MET A 1 104 ? -4.731 -4.807 21.961 1.00 68.31 104 MET A O 1
ATOM 817 N N . ARG A 1 105 ? -6.226 -5.395 20.382 1.00 68.06 105 ARG A N 1
ATOM 818 C CA . ARG A 1 105 ? -5.266 -6.114 19.529 1.00 68.06 105 ARG A CA 1
ATOM 819 C C . ARG A 1 105 ? -4.174 -5.196 19.006 1.00 68.06 105 ARG A C 1
ATOM 821 O O . ARG A 1 105 ? -3.007 -5.579 19.040 1.00 68.06 105 ARG A O 1
ATOM 828 N N . PHE A 1 106 ? -4.516 -3.986 18.570 1.00 70.12 106 PHE A N 1
ATOM 829 C CA . PHE A 1 106 ? -3.540 -2.998 18.113 1.00 70.12 106 PHE A CA 1
ATOM 830 C C . PHE A 1 106 ? -2.547 -2.619 19.223 1.00 70.12 106 PHE A C 1
ATOM 832 O O . PHE A 1 106 ? -1.340 -2.583 18.985 1.00 70.12 106 PHE A O 1
ATOM 839 N N . ASN A 1 107 ? -3.027 -2.410 20.454 1.00 70.12 107 ASN A N 1
ATOM 840 C CA . ASN A 1 107 ? -2.176 -2.118 21.613 1.00 70.12 107 ASN A CA 1
ATOM 841 C C . ASN A 1 107 ? -1.255 -3.288 21.976 1.00 70.12 107 ASN A C 1
ATOM 843 O O . ASN A 1 107 ? -0.053 -3.094 22.162 1.00 70.12 107 ASN A O 1
ATOM 847 N N . GLN A 1 108 ? -1.800 -4.505 22.028 1.00 64.31 108 GLN A N 1
ATOM 848 C CA . GLN A 1 108 ? -1.033 -5.712 22.336 1.00 64.31 108 GLN A CA 1
ATOM 849 C C . GLN A 1 108 ? 0.028 -6.002 21.258 1.00 64.31 108 GLN A C 1
ATOM 851 O O . GLN A 1 108 ? 1.147 -6.413 21.568 1.00 64.31 108 GLN A O 1
ATOM 856 N N . MET A 1 109 ? -0.302 -5.756 19.987 1.00 61.84 109 MET A N 1
ATOM 857 C CA . MET A 1 109 ? 0.559 -6.053 18.839 1.00 61.84 109 MET A CA 1
ATOM 858 C C . MET A 1 109 ? 1.542 -4.930 18.503 1.00 61.84 109 MET A C 1
ATOM 860 O O . MET A 1 109 ? 2.563 -5.205 17.877 1.00 61.84 109 MET A O 1
ATOM 864 N N . LYS A 1 110 ? 1.335 -3.697 18.987 1.00 64.38 110 LYS A N 1
ATOM 865 C CA . LYS A 1 110 ? 2.366 -2.643 18.940 1.00 64.38 110 LYS A CA 1
ATOM 866 C C . LYS A 1 110 ? 3.660 -3.054 19.648 1.00 64.38 110 LYS A C 1
ATOM 868 O O . LYS A 1 110 ? 4.733 -2.613 19.250 1.00 64.38 110 LYS A O 1
ATOM 873 N N . GLY A 1 111 ? 3.566 -3.932 20.649 1.00 62.44 111 GLY A N 1
ATOM 874 C CA . GLY A 1 111 ? 4.726 -4.538 21.306 1.00 62.44 111 GLY A CA 1
ATOM 875 C C . GLY A 1 111 ? 5.410 -5.649 20.497 1.00 62.44 111 GLY A C 1
ATOM 876 O O . GLY A 1 111 ? 6.515 -6.056 20.848 1.00 62.44 111 GLY A O 1
ATOM 877 N N . ARG A 1 112 ? 4.790 -6.151 19.416 1.00 67.69 112 ARG A N 1
ATOM 878 C CA . ARG A 1 112 ? 5.290 -7.269 18.600 1.00 67.69 112 ARG A CA 1
ATOM 879 C C . ARG A 1 112 ? 5.279 -6.917 17.112 1.00 67.69 112 ARG A C 1
ATOM 881 O O . ARG A 1 112 ? 4.361 -7.276 16.376 1.00 67.69 112 ARG A O 1
ATOM 888 N N . THR A 1 113 ? 6.340 -6.264 16.650 1.00 81.06 113 THR A N 1
ATOM 889 C CA . THR A 1 113 ? 6.553 -6.036 15.217 1.00 81.06 113 THR A CA 1
ATOM 890 C C . THR A 1 113 ? 6.927 -7.341 14.516 1.00 81.06 113 THR A C 1
ATOM 892 O O . THR A 1 113 ? 7.762 -8.109 14.998 1.00 81.06 113 THR A O 1
ATOM 895 N N . LYS A 1 114 ? 6.293 -7.611 13.369 1.00 88.88 114 LYS A N 1
ATOM 896 C CA . LYS A 1 114 ? 6.652 -8.762 12.538 1.00 88.88 114 LYS A CA 1
ATOM 897 C C . LYS A 1 114 ? 8.016 -8.549 11.897 1.00 88.88 114 LYS A C 1
ATOM 899 O O . LYS A 1 114 ? 8.359 -7.435 11.492 1.00 88.88 114 LYS A O 1
ATOM 904 N N . GLN A 1 115 ? 8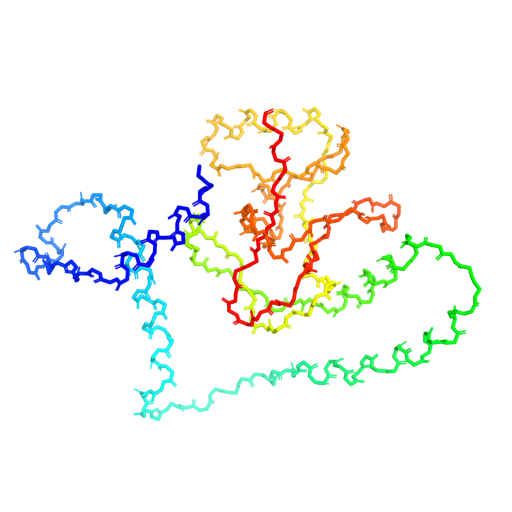.789 -9.620 11.756 1.00 91.62 115 GLN A N 1
ATOM 905 C CA . GLN A 1 115 ? 10.086 -9.542 11.088 1.00 91.62 115 GLN A CA 1
ATOM 906 C C . GLN A 1 115 ? 9.902 -9.457 9.571 1.00 91.62 115 GLN A C 1
ATOM 908 O O . GLN A 1 115 ? 9.686 -10.465 8.901 1.00 91.62 115 GLN A O 1
ATOM 913 N N . LEU A 1 116 ? 10.022 -8.251 9.017 1.00 93.94 116 LEU A N 1
ATOM 914 C CA . LEU A 1 116 ? 9.887 -7.995 7.583 1.00 93.94 116 LEU A CA 1
ATOM 915 C C . LEU A 1 116 ? 11.238 -7.631 6.948 1.00 93.94 116 LEU A C 1
ATOM 917 O O . LEU A 1 116 ? 12.169 -7.162 7.606 1.00 93.94 116 LEU A O 1
ATOM 921 N N . LYS A 1 117 ? 11.361 -7.869 5.644 1.00 93.31 117 LYS A N 1
ATOM 922 C CA . LYS A 1 117 ? 12.550 -7.609 4.834 1.00 93.31 117 LYS A CA 1
ATOM 923 C C . LYS A 1 117 ? 12.157 -6.873 3.564 1.00 93.31 117 LYS A C 1
ATOM 925 O O . LYS A 1 117 ? 11.308 -7.334 2.810 1.00 93.31 117 LYS A O 1
ATOM 930 N N . PHE A 1 118 ? 12.851 -5.781 3.285 1.00 92.69 118 PHE A N 1
ATOM 931 C CA . PHE A 1 118 ? 12.800 -5.122 1.989 1.00 92.69 118 PHE A CA 1
ATOM 932 C C . PHE A 1 118 ? 13.742 -5.831 1.008 1.00 92.69 118 PHE A C 1
ATOM 934 O O . PHE A 1 118 ? 14.925 -6.019 1.307 1.00 92.69 118 PHE A O 1
ATOM 941 N N . ALA A 1 119 ? 13.229 -6.273 -0.139 1.00 90.88 119 ALA A N 1
ATOM 942 C CA . ALA A 1 119 ? 14.016 -6.981 -1.148 1.00 90.88 119 ALA A CA 1
ATOM 943 C C . ALA A 1 119 ? 13.488 -6.718 -2.565 1.00 90.88 119 ALA A C 1
ATOM 945 O O . ALA A 1 119 ? 12.433 -6.116 -2.749 1.00 90.88 119 ALA A O 1
ATOM 946 N N . LYS A 1 120 ? 14.238 -7.155 -3.583 1.00 89.00 120 LYS A N 1
ATOM 947 C CA . LYS A 1 120 ? 13.796 -7.083 -4.980 1.00 89.00 120 LYS A CA 1
ATOM 948 C C . LYS A 1 120 ? 12.526 -7.917 -5.178 1.00 89.00 120 LYS A C 1
ATOM 950 O O . LYS A 1 120 ? 12.490 -9.076 -4.773 1.00 89.00 120 LYS A O 1
ATOM 955 N N . SER A 1 121 ? 11.515 -7.314 -5.800 1.00 88.88 121 SER A N 1
ATOM 956 C CA . SER A 1 121 ? 10.224 -7.949 -6.082 1.00 88.88 121 SER A CA 1
ATOM 957 C C . SER A 1 121 ? 10.118 -8.353 -7.546 1.00 88.88 121 SER A C 1
ATOM 959 O O . SER A 1 121 ? 10.664 -7.691 -8.429 1.00 88.88 121 SER A O 1
ATOM 961 N N . SER A 1 122 ? 9.377 -9.432 -7.803 1.00 83.31 122 SER A N 1
ATOM 962 C CA . SER A 1 122 ? 8.970 -9.807 -9.160 1.00 83.31 122 SER A CA 1
ATOM 963 C C . SER A 1 122 ? 7.784 -9.017 -9.699 1.00 83.31 122 SER A C 1
ATOM 965 O O . SER A 1 122 ? 7.556 -9.075 -10.901 1.00 83.31 122 SER A O 1
ATOM 967 N N . ILE A 1 123 ? 7.042 -8.315 -8.842 1.00 85.44 123 ILE A N 1
ATOM 968 C CA . ILE A 1 123 ? 5.876 -7.522 -9.239 1.00 85.44 123 ILE A CA 1
ATOM 969 C C . ILE A 1 123 ? 6.343 -6.152 -9.714 1.00 85.44 123 ILE A C 1
ATOM 971 O O . ILE A 1 123 ? 6.111 -5.766 -10.856 1.00 85.44 123 ILE A O 1
ATOM 975 N N . HIS A 1 124 ? 7.032 -5.416 -8.846 1.00 81.75 124 HIS A N 1
ATOM 976 C CA . HIS A 1 124 ? 7.474 -4.074 -9.180 1.00 81.75 124 HIS A CA 1
ATOM 977 C C . HIS A 1 124 ? 8.700 -3.690 -8.372 1.00 81.75 124 HIS A C 1
ATOM 979 O O . HIS A 1 124 ? 8.599 -3.518 -7.168 1.00 81.75 124 HIS A O 1
ATOM 985 N N . SER A 1 125 ? 9.841 -3.487 -9.038 1.00 86.31 125 SER A N 1
ATOM 986 C CA . SER A 1 125 ? 11.097 -2.997 -8.451 1.00 86.31 125 SER A CA 1
ATOM 987 C C . SER A 1 125 ? 11.474 -3.658 -7.117 1.00 86.31 125 SER A C 1
ATOM 989 O O . SER A 1 125 ? 12.258 -4.603 -7.100 1.00 86.31 125 SER A O 1
ATOM 991 N N . MET A 1 126 ? 10.951 -3.152 -6.003 1.00 90.50 126 MET A N 1
ATOM 992 C CA . MET A 1 126 ? 11.170 -3.651 -4.656 1.00 90.50 126 MET A CA 1
ATOM 993 C C . MET A 1 126 ? 9.838 -4.026 -3.995 1.00 90.50 126 MET A C 1
ATOM 995 O O . MET A 1 126 ? 8.804 -3.449 -4.308 1.00 90.50 126 MET A O 1
ATOM 999 N N . GLY A 1 127 ? 9.877 -4.972 -3.065 1.00 93.69 127 GLY A N 1
ATOM 1000 C CA . GLY A 1 127 ? 8.717 -5.425 -2.305 1.00 93.69 127 GLY A CA 1
ATOM 1001 C C . GLY A 1 127 ? 9.072 -5.749 -0.863 1.00 93.69 127 GLY A C 1
ATOM 1002 O O . GLY A 1 127 ? 10.246 -5.742 -0.464 1.00 93.69 127 GLY A O 1
ATOM 1003 N N . LEU A 1 128 ? 8.038 -6.037 -0.080 1.00 95.81 128 LEU A N 1
ATOM 1004 C CA . LEU A 1 128 ? 8.153 -6.374 1.331 1.00 95.81 128 LEU A CA 1
ATOM 1005 C C . LEU A 1 128 ? 7.912 -7.869 1.534 1.00 95.81 128 LEU A C 1
ATOM 1007 O O . LEU A 1 128 ? 6.897 -8.395 1.100 1.00 95.81 128 LEU A O 1
ATOM 1011 N N . PHE A 1 129 ? 8.833 -8.550 2.205 1.00 95.50 129 PHE A N 1
ATOM 1012 C CA . PHE A 1 129 ? 8.803 -9.995 2.425 1.00 95.50 129 PHE A CA 1
ATOM 1013 C C . PHE A 1 129 ? 8.812 -10.298 3.918 1.00 95.50 129 PHE A C 1
ATOM 1015 O O . PHE A 1 129 ? 9.485 -9.602 4.678 1.00 95.50 129 PHE A O 1
ATOM 1022 N N . THR A 1 130 ? 8.119 -11.344 4.356 1.00 94.75 130 THR A N 1
ATOM 1023 C CA . THR A 1 130 ? 8.204 -11.780 5.759 1.00 94.75 130 THR A CA 1
ATOM 1024 C C . THR A 1 130 ? 9.409 -12.696 5.988 1.00 94.75 130 THR A C 1
ATOM 1026 O O . THR A 1 130 ? 9.776 -13.480 5.118 1.00 94.75 130 THR A O 1
ATOM 1029 N N . LYS A 1 131 ? 10.058 -12.606 7.151 1.00 92.94 131 LYS A N 1
ATOM 1030 C CA . LYS A 1 131 ? 11.117 -13.533 7.598 1.00 92.94 131 LYS A CA 1
ATOM 1031 C C . LYS A 1 131 ? 10.586 -14.636 8.514 1.00 92.94 131 LYS A C 1
ATOM 1033 O O . LYS A 1 131 ? 11.305 -15.586 8.799 1.00 92.94 131 LYS A O 1
ATOM 1038 N N . GLU A 1 132 ? 9.348 -14.507 8.973 1.00 91.62 132 GLU A N 1
ATOM 1039 C CA . GLU A 1 132 ? 8.687 -15.467 9.854 1.00 91.62 132 GLU A CA 1
ATOM 1040 C C . GLU A 1 132 ? 7.323 -15.876 9.291 1.00 91.62 132 GLU A C 1
ATOM 1042 O O . GLU A 1 132 ? 6.783 -15.221 8.395 1.00 91.62 132 GLU A O 1
ATOM 1047 N N . ARG A 1 133 ? 6.759 -16.964 9.819 1.00 93.00 133 ARG A N 1
ATOM 1048 C CA . ARG A 1 133 ? 5.380 -17.347 9.511 1.00 93.00 133 ARG A CA 1
ATOM 1049 C C . ARG A 1 133 ? 4.416 -16.360 10.172 1.00 93.00 133 ARG A C 1
ATOM 1051 O O . ARG A 1 133 ? 4.568 -16.032 11.349 1.00 93.00 133 ARG A O 1
ATOM 1058 N N . ILE A 1 134 ? 3.426 -15.907 9.413 1.00 92.75 134 ILE A N 1
ATOM 1059 C CA . ILE A 1 134 ? 2.340 -15.054 9.894 1.00 92.75 134 ILE A CA 1
ATOM 1060 C C . ILE A 1 134 ? 1.043 -15.836 9.730 1.00 92.75 134 ILE A C 1
ATOM 1062 O O . ILE A 1 134 ? 0.757 -16.315 8.636 1.00 92.75 134 ILE A O 1
ATOM 1066 N N . ASP A 1 135 ? 0.285 -15.977 10.809 1.00 92.62 135 ASP A N 1
ATOM 1067 C CA . ASP A 1 135 ? -0.991 -16.689 10.790 1.00 92.62 135 ASP A CA 1
ATOM 1068 C C . ASP A 1 135 ? -2.099 -15.807 10.186 1.00 92.62 135 ASP A C 1
ATOM 1070 O O . ASP A 1 135 ? -1.998 -14.576 10.148 1.00 92.62 135 ASP A O 1
ATOM 1074 N N . ALA A 1 136 ? -3.169 -16.422 9.688 1.00 90.69 136 ALA A N 1
ATOM 1075 C CA . ALA A 1 136 ? -4.328 -15.690 9.194 1.00 90.69 136 ALA A CA 1
ATOM 1076 C C . ALA A 1 136 ? -4.912 -14.758 10.274 1.00 90.69 136 ALA A C 1
ATOM 1078 O O . ALA A 1 136 ? -4.973 -15.101 11.452 1.00 90.69 136 ALA A O 1
ATOM 1079 N N . ASN A 1 137 ? -5.386 -13.585 9.852 1.00 88.62 137 ASN A N 1
ATOM 1080 C CA . ASN A 1 137 ? -5.939 -12.516 10.690 1.00 88.62 137 ASN A CA 1
ATOM 1081 C C . ASN A 1 137 ? -4.952 -11.840 11.660 1.00 88.62 137 ASN A C 1
ATOM 1083 O O . ASN A 1 137 ? -5.365 -10.940 12.393 1.00 88.62 137 ASN A O 1
ATOM 1087 N N . ASP A 1 138 ? -3.660 -12.183 11.636 1.00 88.88 138 ASP A N 1
ATOM 1088 C CA . ASP A 1 138 ? -2.651 -11.455 12.408 1.00 88.88 138 ASP A CA 1
ATOM 1089 C C . ASP A 1 138 ? -2.351 -10.082 11.785 1.00 88.88 138 ASP A C 1
ATOM 1091 O O . ASP A 1 138 ? -2.266 -9.917 10.561 1.00 88.88 138 ASP A O 1
ATOM 1095 N N . MET A 1 139 ? -2.122 -9.090 12.651 1.00 90.75 139 MET A N 1
ATOM 1096 C CA . MET A 1 139 ? -1.572 -7.793 12.256 1.00 90.75 139 MET A CA 1
ATOM 1097 C C . MET A 1 139 ? -0.136 -7.971 11.749 1.00 90.75 139 MET A C 1
ATOM 1099 O O . MET A 1 139 ? 0.714 -8.562 12.423 1.00 90.75 139 MET A O 1
ATOM 1103 N N . VAL A 1 140 ? 0.130 -7.430 10.562 1.00 92.38 140 VAL A N 1
ATOM 1104 C CA . VAL A 1 140 ? 1.438 -7.470 9.902 1.00 92.38 140 VAL A CA 1
ATOM 1105 C C . VAL A 1 140 ? 2.225 -6.205 10.220 1.00 92.38 140 VAL A C 1
ATOM 1107 O O . VAL A 1 140 ? 3.314 -6.273 10.789 1.00 92.38 140 VAL A O 1
ATOM 1110 N N . ILE A 1 141 ? 1.680 -5.047 9.839 1.00 93.31 141 ILE A N 1
ATOM 1111 C CA . ILE A 1 141 ? 2.334 -3.745 9.984 1.00 93.31 141 ILE A CA 1
ATOM 1112 C C . ILE A 1 141 ? 1.306 -2.609 9.891 1.00 93.31 141 ILE A C 1
ATOM 1114 O O . ILE A 1 141 ? 0.324 -2.703 9.158 1.00 93.31 141 ILE A O 1
ATOM 1118 N N . GLU A 1 142 ? 1.536 -1.526 10.631 1.00 93.19 142 GLU A N 1
ATOM 1119 C CA . GLU A 1 142 ? 0.818 -0.255 10.472 1.00 93.19 142 GLU A CA 1
ATOM 1120 C C . GLU A 1 142 ? 1.358 0.497 9.247 1.00 93.19 142 GLU A C 1
ATOM 1122 O O . GLU A 1 142 ? 2.570 0.567 9.053 1.00 93.19 142 GLU A O 1
ATOM 1127 N N . TYR A 1 143 ? 0.493 1.081 8.424 1.00 94.56 143 TYR A N 1
ATOM 1128 C CA . TYR A 1 143 ? 0.910 1.968 7.344 1.00 94.56 143 TYR A CA 1
ATOM 1129 C C . TYR A 1 143 ? 1.090 3.384 7.896 1.00 94.56 143 TYR A C 1
ATOM 1131 O O . TYR A 1 143 ? 0.118 4.062 8.225 1.00 94.56 143 TYR A O 1
ATOM 1139 N N . ILE A 1 144 ? 2.347 3.816 8.027 1.00 93.81 144 ILE A N 1
ATOM 1140 C CA . ILE A 1 144 ? 2.700 5.090 8.664 1.00 93.81 144 ILE A CA 1
ATOM 1141 C C . ILE A 1 144 ? 3.112 6.098 7.595 1.00 93.81 144 ILE A C 1
ATOM 1143 O O . ILE A 1 144 ? 3.961 5.798 6.753 1.00 93.81 144 ILE A O 1
ATOM 1147 N N . GLY A 1 145 ? 2.574 7.311 7.703 1.00 95.62 145 GLY A N 1
ATOM 1148 C CA . GLY A 1 145 ? 2.960 8.474 6.911 1.00 95.62 145 GLY A CA 1
ATOM 1149 C C . GLY A 1 145 ? 2.435 9.775 7.519 1.00 95.62 145 GLY A C 1
ATOM 1150 O O . GLY A 1 145 ? 1.974 9.796 8.661 1.00 95.62 145 GLY A O 1
ATOM 1151 N N . GLU A 1 146 ? 2.515 10.869 6.769 1.00 95.81 146 GLU A N 1
ATOM 1152 C CA . GLU A 1 146 ? 1.955 12.158 7.178 1.00 95.81 146 GLU A CA 1
ATOM 1153 C C . GLU A 1 146 ? 0.443 12.177 6.948 1.00 95.81 146 GLU A C 1
ATOM 1155 O O . GLU A 1 146 ? -0.012 11.984 5.825 1.00 95.81 146 GLU A O 1
ATOM 1160 N N . VAL A 1 147 ? -0.340 12.447 7.993 1.00 94.88 147 VAL A N 1
ATOM 1161 C CA . VAL A 1 147 ? -1.791 12.639 7.863 1.00 94.88 147 VAL A CA 1
ATOM 1162 C C . VAL A 1 147 ? -2.055 14.043 7.326 1.00 94.88 147 VAL A C 1
ATOM 1164 O O . VAL A 1 147 ? -1.676 15.034 7.952 1.00 94.88 147 VAL A O 1
ATOM 1167 N N . ILE A 1 148 ? -2.687 14.128 6.161 1.00 95.69 148 ILE A N 1
ATOM 1168 C CA . ILE A 1 148 ? -2.974 15.368 5.440 1.00 95.69 148 ILE A CA 1
ATOM 1169 C C . ILE A 1 148 ? -4.434 15.405 4.982 1.00 95.69 148 ILE A C 1
ATOM 1171 O O . ILE A 1 148 ? -5.083 14.369 4.843 1.00 95.69 148 ILE A O 1
ATOM 1175 N N . ARG A 1 149 ? -4.943 16.617 4.733 1.00 96.25 149 ARG A N 1
ATOM 1176 C CA . ARG A 1 149 ? -6.271 16.815 4.137 1.00 96.25 149 ARG A CA 1
ATOM 1177 C C . ARG A 1 149 ? -6.276 16.482 2.648 1.00 96.25 149 ARG A C 1
ATOM 1179 O O . ARG A 1 149 ? -5.234 16.611 1.996 1.00 96.25 149 ARG A O 1
ATOM 1186 N N . GLN A 1 150 ? -7.448 16.172 2.097 1.00 95.19 150 GLN A N 1
ATOM 1187 C CA . GLN A 1 150 ? -7.603 15.851 0.674 1.00 95.19 150 GLN A CA 1
ATOM 1188 C C . GLN A 1 150 ? -7.040 16.940 -0.252 1.00 95.19 150 GLN A C 1
ATOM 1190 O O . GLN A 1 150 ? -6.255 16.649 -1.150 1.00 95.19 150 GLN A O 1
ATOM 1195 N N . SER A 1 151 ? -7.347 18.212 0.013 1.00 95.81 151 SER A N 1
ATOM 1196 C CA . SER A 1 151 ? -6.863 19.336 -0.806 1.00 95.81 151 SER A CA 1
ATOM 1197 C C . SER A 1 151 ? -5.332 19.446 -0.845 1.00 95.81 151 SER A C 1
ATOM 1199 O O . SER A 1 151 ? -4.741 19.813 -1.865 1.00 95.81 151 SER A O 1
ATOM 1201 N N . VAL A 1 152 ? -4.666 19.094 0.260 1.00 96.19 152 VAL A N 1
ATOM 1202 C CA . VAL A 1 152 ? -3.201 19.060 0.350 1.00 96.19 152 VAL A CA 1
ATOM 1203 C C . VAL A 1 152 ? -2.647 17.860 -0.416 1.00 96.19 152 VAL A C 1
ATOM 1205 O O . VAL A 1 152 ? -1.616 17.998 -1.078 1.00 96.19 152 VAL A O 1
ATOM 1208 N N . ALA A 1 153 ? -3.325 16.710 -0.358 1.00 95.44 153 ALA A N 1
ATOM 1209 C CA . ALA A 1 153 ? -2.955 15.519 -1.117 1.00 95.44 153 ALA A CA 1
ATOM 1210 C C . ALA A 1 153 ? -2.961 15.807 -2.625 1.00 95.44 153 ALA A C 1
ATOM 1212 O O . ALA A 1 153 ? -1.936 15.610 -3.275 1.00 95.44 153 ALA A O 1
ATOM 1213 N N . ASP A 1 154 ? -4.026 16.418 -3.151 1.00 93.62 154 ASP A N 1
ATOM 1214 C CA . ASP A 1 154 ? -4.129 16.768 -4.575 1.00 93.62 154 ASP A CA 1
ATOM 1215 C C . ASP A 1 154 ? -3.027 17.750 -5.012 1.00 93.62 154 ASP A C 1
ATOM 1217 O O . ASP A 1 154 ? -2.502 17.697 -6.130 1.00 93.62 154 ASP A O 1
ATOM 1221 N N . HIS A 1 155 ? -2.672 18.712 -4.153 1.00 95.56 155 HIS A N 1
ATOM 1222 C CA . HIS A 1 155 ? -1.584 19.645 -4.447 1.00 95.56 155 HIS A CA 1
ATOM 1223 C C . HIS A 1 155 ? -0.227 18.927 -4.487 1.00 95.56 155 HIS A C 1
ATOM 1225 O O . HIS A 1 155 ? 0.581 19.161 -5.393 1.00 95.56 155 HIS A O 1
ATOM 1231 N N . ARG A 1 156 ? 0.023 18.035 -3.519 1.00 95.62 156 ARG A N 1
ATOM 1232 C CA . ARG A 1 156 ? 1.250 17.234 -3.443 1.00 95.62 156 ARG A CA 1
ATOM 1233 C C . ARG A 1 156 ? 1.362 16.264 -4.608 1.00 95.62 156 ARG A C 1
ATOM 1235 O O . ARG A 1 156 ? 2.441 16.170 -5.178 1.00 95.62 156 ARG A O 1
ATOM 1242 N N . GLU A 1 157 ? 0.275 15.623 -5.019 1.00 92.62 157 GLU A N 1
ATOM 1243 C CA . GLU A 1 157 ? 0.258 14.712 -6.163 1.00 92.62 157 GLU A CA 1
ATOM 1244 C C . GLU A 1 157 ? 0.687 15.428 -7.450 1.00 92.62 157 GLU A C 1
ATOM 1246 O O . GLU A 1 157 ? 1.633 15.002 -8.115 1.00 92.62 157 GLU A O 1
ATOM 1251 N N . ARG A 1 158 ? 0.097 16.597 -7.745 1.00 93.12 158 ARG A N 1
ATOM 1252 C CA . ARG A 1 158 ? 0.500 17.420 -8.903 1.00 93.12 158 ARG A CA 1
ATOM 1253 C C . ARG A 1 158 ? 1.950 17.889 -8.826 1.00 93.12 158 ARG A C 1
ATOM 1255 O O . ARG A 1 158 ? 2.583 18.109 -9.860 1.00 93.12 158 ARG A O 1
ATOM 1262 N N . ARG A 1 159 ? 2.476 18.121 -7.623 1.00 94.50 159 ARG A N 1
ATOM 1263 C CA . ARG A 1 159 ? 3.884 18.487 -7.427 1.00 94.50 159 ARG A CA 1
ATOM 1264 C C . ARG A 1 159 ? 4.800 17.287 -7.658 1.00 94.50 159 ARG A C 1
ATOM 1266 O O . ARG A 1 159 ? 5.761 17.404 -8.402 1.00 94.50 159 ARG A O 1
ATOM 1273 N N . TYR A 1 160 ? 4.474 16.133 -7.089 1.00 94.94 160 TYR A N 1
ATOM 1274 C CA . TYR A 1 160 ? 5.234 14.894 -7.249 1.00 94.94 160 TYR A CA 1
ATOM 1275 C C . TYR A 1 160 ? 5.269 14.419 -8.700 1.00 94.94 160 TYR A C 1
ATOM 1277 O O . TYR A 1 160 ? 6.329 14.004 -9.167 1.00 94.94 160 TYR A O 1
ATOM 1285 N N . ALA A 1 161 ? 4.166 14.573 -9.436 1.00 91.31 161 ALA A N 1
ATOM 1286 C CA . ALA A 1 161 ? 4.126 14.324 -10.872 1.00 91.31 161 ALA A CA 1
ATOM 1287 C C . ALA A 1 161 ? 5.100 15.234 -11.645 1.00 91.31 161 ALA A C 1
ATOM 1289 O O . ALA A 1 161 ? 5.849 14.751 -12.493 1.00 91.31 161 ALA A O 1
ATOM 1290 N N . ARG A 1 162 ? 5.145 16.534 -11.314 1.00 92.50 162 ARG A N 1
ATOM 1291 C CA . ARG A 1 162 ? 6.076 17.506 -11.921 1.00 92.50 162 ARG A CA 1
ATOM 1292 C C . ARG A 1 162 ? 7.538 17.230 -11.574 1.00 92.50 162 ARG A C 1
ATOM 1294 O O . ARG A 1 162 ? 8.391 17.310 -12.449 1.00 92.50 162 ARG A O 1
ATOM 1301 N N . ASP A 1 163 ? 7.807 16.840 -10.333 1.00 93.00 163 ASP A N 1
ATOM 1302 C CA . ASP A 1 163 ? 9.148 16.489 -9.849 1.00 93.00 163 ASP A CA 1
ATOM 1303 C C . ASP A 1 163 ? 9.622 15.110 -10.369 1.00 93.00 163 ASP A C 1
ATOM 1305 O O . ASP A 1 163 ? 10.723 14.661 -10.046 1.00 93.00 163 ASP A O 1
ATOM 1309 N N . GLY A 1 164 ? 8.794 14.403 -11.152 1.00 90.75 164 GLY A N 1
ATOM 1310 C CA . GLY A 1 164 ? 9.120 13.094 -11.720 1.00 90.75 164 GLY A CA 1
ATOM 1311 C C . GLY A 1 164 ? 9.161 11.958 -10.694 1.00 90.75 164 GLY A C 1
ATOM 1312 O O . GLY A 1 164 ? 9.770 10.913 -10.949 1.00 90.75 164 GLY A O 1
ATOM 1313 N N . VAL A 1 165 ? 8.527 12.134 -9.530 1.00 88.06 165 VAL A N 1
ATOM 1314 C CA . VAL A 1 165 ? 8.397 11.077 -8.521 1.00 88.06 165 VAL A CA 1
ATOM 1315 C C . VAL A 1 165 ? 7.510 9.975 -9.091 1.00 88.06 165 VAL A C 1
ATOM 1317 O O . VAL A 1 165 ? 6.369 10.203 -9.480 1.00 88.06 165 VAL A O 1
ATOM 1320 N N . ARG A 1 166 ? 8.047 8.755 -9.152 1.00 81.06 166 ARG A N 1
ATOM 1321 C CA . ARG A 1 166 ? 7.329 7.599 -9.694 1.00 81.06 166 ARG A CA 1
ATOM 1322 C C . ARG A 1 166 ? 6.555 6.866 -8.598 1.00 81.06 166 ARG A C 1
ATOM 1324 O O . ARG A 1 166 ? 7.146 6.439 -7.603 1.00 81.06 166 ARG A O 1
ATOM 1331 N N . GLY A 1 167 ? 5.265 6.656 -8.856 1.00 79.00 167 GLY A N 1
ATOM 1332 C CA . GLY A 1 167 ? 4.332 5.938 -7.986 1.00 79.00 167 GLY A CA 1
ATOM 1333 C C . GLY A 1 167 ? 3.617 6.843 -6.980 1.00 79.00 167 GLY A C 1
ATOM 1334 O O . GLY A 1 167 ? 4.149 7.876 -6.579 1.00 79.00 167 GLY A O 1
ATOM 1335 N N . SER A 1 168 ? 2.417 6.426 -6.569 1.00 85.56 168 SER A N 1
ATOM 1336 C CA . SER A 1 168 ? 1.652 7.067 -5.496 1.00 85.56 168 SER A CA 1
ATOM 1337 C C . SER A 1 168 ? 1.875 6.321 -4.180 1.00 85.56 168 SER A C 1
ATOM 1339 O O . SER A 1 168 ? 1.748 5.098 -4.121 1.00 85.56 168 SER A O 1
ATOM 1341 N N . TYR A 1 169 ? 2.233 7.062 -3.130 1.00 93.00 169 TYR A N 1
ATOM 1342 C CA . TYR A 1 169 ? 2.376 6.560 -1.756 1.00 93.00 169 TYR A CA 1
ATOM 1343 C C . TYR A 1 169 ? 1.329 7.194 -0.833 1.00 93.00 169 TYR A C 1
ATOM 1345 O O . TYR A 1 169 ? 1.586 7.411 0.351 1.00 93.00 169 TYR A O 1
ATOM 1353 N N . MET A 1 170 ? 0.182 7.559 -1.404 1.00 93.00 170 MET A N 1
ATOM 1354 C CA . MET A 1 170 ? -0.942 8.137 -0.685 1.00 93.00 170 MET A CA 1
ATOM 1355 C C . MET A 1 170 ? -1.977 7.055 -0.397 1.00 93.00 170 MET A C 1
ATOM 1357 O O . MET A 1 170 ? -2.336 6.284 -1.283 1.00 93.00 170 MET A O 1
ATOM 1361 N N . PHE A 1 171 ? -2.456 7.009 0.842 1.00 93.81 171 PHE A N 1
ATOM 1362 C CA . PHE A 1 171 ? -3.484 6.080 1.286 1.00 93.81 171 PHE A CA 1
ATOM 1363 C C . PHE A 1 171 ? -4.663 6.873 1.852 1.00 93.81 171 PHE A C 1
ATOM 1365 O O . PHE A 1 171 ? -4.542 7.528 2.887 1.00 93.81 171 PHE A O 1
ATOM 1372 N N . ARG A 1 172 ? -5.816 6.807 1.182 1.00 92.38 172 ARG A N 1
ATOM 1373 C CA . ARG A 1 172 ? -7.061 7.432 1.640 1.00 92.38 172 ARG A CA 1
ATOM 1374 C C . ARG A 1 172 ? -7.625 6.690 2.861 1.00 92.38 172 ARG A C 1
ATOM 1376 O O . ARG A 1 172 ? -7.889 5.493 2.781 1.00 92.38 172 ARG A O 1
ATOM 1383 N N . ILE A 1 173 ? -7.779 7.394 3.984 1.00 90.94 173 ILE A N 1
ATOM 1384 C CA . ILE A 1 173 ? -8.497 6.882 5.164 1.00 90.94 173 ILE A CA 1
ATOM 1385 C C . ILE A 1 173 ? -9.990 7.159 4.989 1.00 90.94 173 ILE A C 1
ATOM 1387 O O . ILE A 1 173 ? -10.802 6.249 5.079 1.00 90.94 173 ILE A O 1
ATOM 1391 N N . ASP A 1 174 ? -10.324 8.420 4.726 1.00 90.44 174 ASP A N 1
ATOM 1392 C CA . ASP A 1 174 ? -11.684 8.930 4.553 1.00 90.44 174 ASP A CA 1
ATOM 1393 C C . ASP A 1 174 ? -11.701 9.934 3.389 1.00 90.44 174 ASP A C 1
ATOM 1395 O O . ASP A 1 174 ? -10.660 10.234 2.800 1.00 90.44 174 ASP A O 1
ATOM 1399 N N . ASP A 1 175 ? -12.857 10.528 3.103 1.00 89.06 175 ASP A N 1
ATOM 1400 C CA . ASP A 1 175 ? -13.009 11.512 2.024 1.00 89.06 175 ASP A CA 1
ATOM 1401 C C . ASP A 1 175 ? -12.134 12.761 2.212 1.00 89.06 175 ASP A C 1
ATOM 1403 O O . ASP A 1 175 ? -11.586 13.276 1.238 1.00 89.06 175 ASP A O 1
ATOM 1407 N N . ASP A 1 176 ? -11.936 13.208 3.458 1.00 91.81 176 ASP A N 1
ATOM 1408 C CA . ASP A 1 176 ? -11.124 14.394 3.774 1.00 91.81 176 ASP A CA 1
ATOM 1409 C C . ASP A 1 176 ? -9.718 14.058 4.304 1.00 91.81 176 ASP A C 1
ATOM 1411 O O . ASP A 1 176 ? -8.882 14.946 4.434 1.00 91.81 176 ASP A O 1
ATOM 1415 N N . THR A 1 177 ? -9.415 12.791 4.617 1.00 93.38 177 THR A N 1
ATOM 1416 C CA . THR A 1 177 ? -8.152 12.419 5.284 1.00 93.38 177 THR A CA 1
ATOM 1417 C C . THR A 1 177 ? -7.349 11.396 4.490 1.00 93.38 177 THR A C 1
ATOM 1419 O O . THR A 1 177 ? -7.811 10.290 4.206 1.00 93.38 177 THR A O 1
ATOM 1422 N N . VAL A 1 178 ? -6.088 11.735 4.215 1.00 95.31 178 VAL A N 1
ATOM 1423 C CA . VAL A 1 178 ? -5.135 10.919 3.453 1.00 95.31 178 VAL A CA 1
ATOM 1424 C C . VAL A 1 178 ? -3.826 10.778 4.233 1.00 95.31 178 VAL A C 1
ATOM 1426 O O . VAL A 1 178 ? -3.352 11.733 4.841 1.00 95.31 178 VAL A O 1
ATOM 1429 N N . ILE A 1 179 ? -3.214 9.594 4.208 1.00 96.06 179 ILE A N 1
ATOM 1430 C CA . ILE A 1 179 ? -1.850 9.358 4.695 1.00 96.06 179 ILE A CA 1
ATOM 1431 C C . ILE A 1 179 ? -0.883 9.432 3.516 1.00 96.06 179 ILE A C 1
ATOM 1433 O O . ILE A 1 179 ? -0.961 8.614 2.606 1.00 96.06 179 ILE A O 1
ATOM 1437 N N . ASP A 1 180 ? 0.069 10.358 3.549 1.00 96.06 180 ASP A N 1
ATOM 1438 C CA . ASP A 1 180 ? 1.144 10.476 2.565 1.00 96.06 180 ASP A CA 1
ATOM 1439 C C . ASP A 1 180 ? 2.458 9.898 3.111 1.00 96.06 180 ASP A C 1
ATOM 1441 O O . ASP A 1 180 ? 3.075 10.456 4.019 1.00 96.06 180 ASP A O 1
ATOM 1445 N N . ALA A 1 181 ? 2.911 8.785 2.530 1.00 95.94 181 ALA A N 1
ATOM 1446 C CA . ALA A 1 181 ? 4.171 8.125 2.876 1.00 95.94 181 ALA A CA 1
ATOM 1447 C C . ALA A 1 181 ? 5.320 8.441 1.895 1.00 95.94 181 ALA A C 1
ATOM 1449 O O . ALA A 1 181 ? 6.361 7.773 1.906 1.00 95.94 181 ALA A O 1
ATOM 1450 N N . THR A 1 182 ? 5.166 9.448 1.024 1.00 93.56 182 THR A N 1
ATOM 1451 C CA . THR A 1 182 ? 6.139 9.750 -0.040 1.00 93.56 182 THR A CA 1
ATOM 1452 C C . THR A 1 182 ? 7.495 10.160 0.528 1.00 93.56 182 THR A C 1
ATOM 1454 O O . THR A 1 182 ? 8.536 9.640 0.101 1.00 93.56 182 THR A O 1
ATOM 1457 N N . LYS A 1 183 ? 7.485 11.089 1.493 1.00 91.56 183 LYS A N 1
ATOM 1458 C CA . LYS A 1 183 ? 8.691 11.660 2.115 1.00 91.56 183 LYS A CA 1
ATOM 1459 C C . LYS A 1 183 ? 8.936 11.137 3.528 1.00 91.56 183 LYS A C 1
ATOM 1461 O O . LYS A 1 183 ? 10.082 10.849 3.859 1.00 91.56 183 LYS A O 1
ATOM 1466 N N . LYS A 1 184 ? 7.885 10.986 4.337 1.00 93.06 184 LYS A N 1
ATOM 1467 C CA . LYS A 1 184 ? 7.964 10.425 5.691 1.00 93.06 184 LYS A CA 1
ATOM 1468 C C . LYS A 1 184 ? 7.017 9.243 5.784 1.00 93.06 184 LYS A C 1
ATOM 1470 O O . LYS A 1 184 ? 5.823 9.409 5.591 1.00 93.06 184 LYS A O 1
ATOM 1475 N N . GLY A 1 185 ? 7.548 8.066 6.080 1.00 93.75 185 GLY A N 1
ATOM 1476 C CA . GLY A 1 185 ? 6.756 6.859 6.261 1.00 93.75 185 GLY A CA 1
ATOM 1477 C C . GLY A 1 185 ? 7.622 5.680 6.672 1.00 93.75 185 GLY A C 1
ATOM 1478 O O . GLY A 1 185 ? 8.840 5.815 6.808 1.00 93.75 185 GLY A O 1
ATOM 1479 N N . ASN A 1 186 ? 7.003 4.522 6.880 1.00 94.12 186 ASN A N 1
ATOM 1480 C CA . ASN A 1 186 ? 7.711 3.288 7.220 1.00 94.12 186 ASN A CA 1
ATOM 1481 C C . ASN A 1 186 ? 7.829 2.337 6.014 1.00 94.12 186 ASN A C 1
ATOM 1483 O O . ASN A 1 186 ? 7.421 2.647 4.896 1.00 94.12 186 ASN A O 1
ATOM 1487 N N . ILE A 1 187 ? 8.389 1.144 6.238 1.00 93.81 187 ILE A N 1
ATOM 1488 C CA . ILE A 1 187 ? 8.606 0.132 5.189 1.00 93.81 187 ILE A CA 1
ATOM 1489 C C . ILE A 1 187 ? 7.309 -0.393 4.544 1.00 93.81 187 ILE A C 1
ATOM 1491 O O . ILE A 1 187 ? 7.377 -1.010 3.482 1.00 93.81 187 ILE A O 1
ATOM 1495 N N . ALA A 1 188 ? 6.135 -0.134 5.136 1.00 94.75 188 ALA A N 1
ATOM 1496 C CA . ALA A 1 188 ? 4.845 -0.549 4.583 1.00 94.75 188 ALA A CA 1
ATOM 1497 C C . ALA A 1 188 ? 4.534 0.117 3.230 1.00 94.75 188 ALA A C 1
ATOM 1499 O O . ALA A 1 188 ? 3.793 -0.443 2.427 1.00 94.75 188 ALA A O 1
ATOM 1500 N N . ARG A 1 189 ? 5.167 1.260 2.920 1.00 93.81 189 ARG A N 1
ATOM 1501 C CA . ARG A 1 189 ? 5.054 1.933 1.613 1.00 93.81 189 ARG A CA 1
ATOM 1502 C C . ARG A 1 189 ? 5.517 1.087 0.419 1.00 93.81 189 ARG A C 1
ATOM 1504 O O . ARG A 1 189 ? 5.277 1.468 -0.720 1.00 93.81 189 ARG A O 1
ATOM 1511 N N . PHE A 1 190 ? 6.237 -0.005 0.678 1.00 94.06 190 PHE A N 1
ATOM 1512 C CA . PHE A 1 190 ? 6.777 -0.912 -0.335 1.00 94.06 190 PHE A CA 1
ATOM 1513 C C . PHE A 1 190 ? 5.968 -2.205 -0.486 1.00 94.06 190 PHE A C 1
ATOM 1515 O O . PHE A 1 190 ? 6.418 -3.132 -1.158 1.00 94.06 190 PHE A O 1
ATOM 1522 N N . ILE A 1 191 ? 4.809 -2.312 0.166 1.00 95.38 191 ILE A N 1
ATOM 1523 C CA . ILE A 1 191 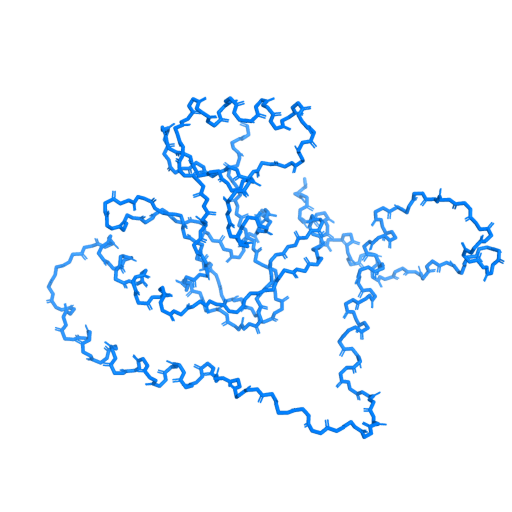? 3.900 -3.435 -0.056 1.00 95.38 191 ILE A CA 1
ATOM 1524 C C . ILE A 1 191 ? 3.233 -3.225 -1.410 1.00 95.38 191 ILE A C 1
ATOM 1526 O O . ILE A 1 191 ? 2.573 -2.212 -1.607 1.00 95.38 191 ILE A O 1
ATOM 1530 N N . ASN A 1 192 ? 3.407 -4.181 -2.317 1.00 94.38 192 ASN A N 1
ATOM 1531 C CA . ASN A 1 192 ? 2.916 -4.075 -3.685 1.00 94.38 192 ASN A CA 1
ATOM 1532 C C . ASN A 1 192 ? 1.431 -4.432 -3.813 1.00 94.38 192 ASN A C 1
ATOM 1534 O O . ASN A 1 192 ? 0.856 -5.152 -2.986 1.00 94.38 192 ASN A O 1
ATOM 1538 N N . HIS A 1 193 ? 0.844 -3.980 -4.920 1.00 92.69 193 HIS A N 1
ATOM 1539 C CA . HIS A 1 193 ? -0.478 -4.405 -5.345 1.00 92.69 193 HIS A CA 1
ATOM 1540 C C . HIS A 1 193 ? -0.459 -5.850 -5.861 1.00 92.69 193 HIS A C 1
ATOM 1542 O O . HIS A 1 193 ? 0.420 -6.236 -6.634 1.00 92.69 193 HIS A O 1
ATOM 1548 N N . SER A 1 194 ? -1.480 -6.627 -5.509 1.00 91.50 194 SER A N 1
ATOM 1549 C CA . SER A 1 194 ? -1.839 -7.853 -6.223 1.00 91.50 194 SER A CA 1
ATOM 1550 C C . SER A 1 194 ? -3.357 -7.978 -6.307 1.00 91.50 194 SER A C 1
ATOM 1552 O O . SER A 1 194 ? -4.064 -7.689 -5.345 1.00 91.50 194 SER A O 1
ATOM 1554 N N . CYS A 1 195 ? -3.858 -8.487 -7.436 1.00 89.06 195 CYS A N 1
ATOM 1555 C CA . CYS A 1 195 ? -5.277 -8.818 -7.613 1.00 89.06 195 CYS A CA 1
ATOM 1556 C C . CYS A 1 195 ? -5.681 -10.112 -6.883 1.00 89.06 195 CYS A C 1
ATOM 1558 O O . CYS A 1 195 ? -6.855 -10.460 -6.825 1.00 89.06 195 CYS A O 1
ATOM 1560 N N . SER A 1 196 ? -4.713 -10.867 -6.360 1.00 91.50 196 SER A N 1
ATOM 1561 C CA . SER A 1 196 ? -4.943 -12.026 -5.493 1.00 91.50 196 SER A CA 1
ATOM 1562 C C . SER A 1 196 ? -4.096 -11.870 -4.228 1.00 91.50 196 SER A C 1
ATOM 1564 O O . SER A 1 196 ? -3.140 -12.626 -4.024 1.00 91.50 196 SER A O 1
ATOM 1566 N N . PRO A 1 197 ? -4.401 -10.847 -3.409 1.00 95.25 197 PRO A N 1
ATOM 1567 C CA . PRO A 1 197 ? -3.539 -10.440 -2.313 1.00 95.25 197 PRO A CA 1
ATOM 1568 C C . PRO A 1 197 ? -3.601 -11.425 -1.146 1.00 95.25 197 PRO A C 1
ATOM 1570 O O . PRO A 1 197 ? -4.642 -12.022 -0.864 1.00 95.25 197 PRO A O 1
ATOM 1573 N N . ASN A 1 198 ? -2.499 -11.533 -0.407 1.00 96.19 198 ASN A N 1
ATOM 1574 C CA . ASN A 1 198 ? -2.452 -12.267 0.860 1.00 96.19 198 ASN A CA 1
ATOM 1575 C C . ASN A 1 198 ? -2.778 -11.397 2.082 1.00 96.19 198 ASN A C 1
ATOM 1577 O O . ASN A 1 198 ? -3.041 -11.952 3.147 1.00 96.19 198 ASN A O 1
ATOM 1581 N N . CYS A 1 199 ? -2.829 -10.071 1.935 1.00 96.75 199 CYS A N 1
ATOM 1582 C CA . CYS A 1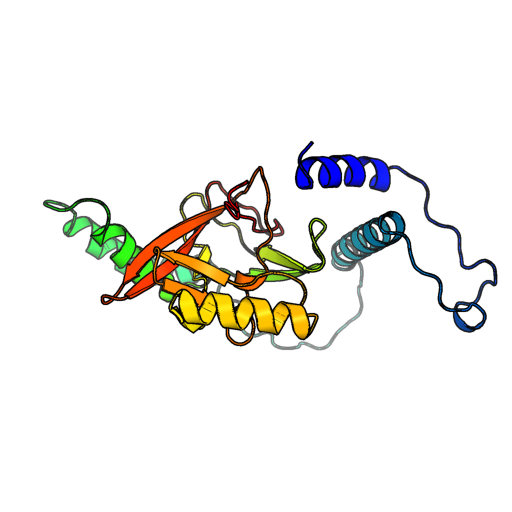 199 ? -3.190 -9.144 3.001 1.00 96.75 199 CYS A CA 1
ATOM 1583 C C . CYS A 1 199 ? -4.382 -8.246 2.647 1.00 96.75 199 CYS A C 1
ATOM 1585 O O . CYS A 1 199 ? -4.775 -8.085 1.489 1.00 96.75 199 CYS A O 1
ATOM 1587 N N . THR A 1 200 ? -4.979 -7.665 3.685 1.00 95.25 200 THR A N 1
ATOM 1588 C CA . THR A 1 200 ? -6.008 -6.627 3.603 1.00 95.25 200 THR A CA 1
ATOM 1589 C C . THR A 1 200 ? -5.586 -5.425 4.427 1.00 95.25 200 THR A C 1
ATOM 1591 O O . THR A 1 200 ? -4.986 -5.588 5.487 1.00 95.25 200 THR A O 1
ATOM 1594 N N . ALA A 1 201 ? -5.930 -4.228 3.969 1.00 94.31 201 ALA A N 1
ATOM 1595 C CA . ALA A 1 201 ? -5.870 -3.041 4.805 1.00 94.31 201 ALA A CA 1
ATOM 1596 C C . ALA A 1 201 ? -7.185 -2.901 5.584 1.00 94.31 201 ALA A C 1
ATOM 1598 O O . ALA A 1 201 ? -8.259 -3.172 5.040 1.00 94.31 201 ALA A O 1
ATOM 1599 N N . LYS A 1 202 ? -7.090 -2.503 6.851 1.00 91.81 202 LYS A N 1
ATOM 1600 C CA . LYS A 1 202 ? -8.217 -2.118 7.704 1.00 91.81 202 LYS A CA 1
ATOM 1601 C C . LYS A 1 202 ? -7.925 -0.769 8.343 1.00 91.81 202 LYS A C 1
ATOM 1603 O O . LYS A 1 202 ? -6.774 -0.479 8.672 1.00 91.81 202 LYS A O 1
ATOM 1608 N N . ILE A 1 203 ? -8.969 0.028 8.529 1.00 91.56 203 ILE A N 1
ATOM 1609 C CA . ILE A 1 203 ? -8.897 1.288 9.265 1.00 91.56 203 ILE A CA 1
ATOM 1610 C C . ILE A 1 203 ? -9.296 0.992 10.707 1.00 91.56 203 ILE A C 1
ATOM 1612 O O . ILE A 1 203 ? -10.347 0.407 10.940 1.00 91.56 203 ILE A O 1
ATOM 1616 N N . ILE A 1 204 ? -8.449 1.376 11.658 1.00 89.81 204 ILE A N 1
ATOM 1617 C CA . ILE A 1 204 ? -8.690 1.219 13.094 1.00 89.81 204 ILE A CA 1
ATOM 1618 C C . ILE A 1 204 ? -8.631 2.596 13.736 1.00 89.81 204 ILE A C 1
ATOM 1620 O O . ILE A 1 204 ? -7.724 3.379 13.450 1.00 89.81 204 ILE A O 1
ATOM 1624 N N . THR A 1 205 ? -9.559 2.883 14.640 1.00 87.38 205 THR A N 1
ATOM 1625 C CA . THR A 1 205 ? -9.527 4.106 15.444 1.00 87.38 205 THR A CA 1
ATOM 1626 C C . THR A 1 205 ? -8.806 3.825 16.752 1.00 87.38 205 THR A C 1
ATOM 1628 O O . THR A 1 205 ? -9.321 3.115 17.603 1.00 87.38 205 THR A O 1
ATOM 1631 N N . HIS A 1 206 ? -7.613 4.386 16.933 1.00 80.75 206 HIS A N 1
ATOM 1632 C CA . HIS A 1 206 ? -6.826 4.251 18.159 1.00 80.75 206 HIS A CA 1
ATOM 1633 C C . HIS A 1 206 ? -6.553 5.633 18.745 1.00 80.75 206 HIS A C 1
ATOM 1635 O O . HIS A 1 206 ? -5.986 6.481 18.056 1.00 80.75 206 HIS A O 1
ATOM 1641 N N . ASP A 1 207 ? -6.942 5.851 20.004 1.00 83.94 207 ASP A N 1
ATOM 1642 C CA . ASP A 1 207 ? -6.743 7.129 20.708 1.00 83.94 207 ASP A CA 1
ATOM 1643 C C . ASP A 1 207 ? -7.362 8.326 19.952 1.00 83.94 207 ASP A C 1
ATOM 1645 O O . ASP A 1 207 ? -6.729 9.349 19.696 1.00 83.94 207 ASP A O 1
ATOM 1649 N N . GLY A 1 208 ? -8.589 8.131 19.450 1.00 83.38 208 GLY A N 1
ATOM 1650 C CA . GLY A 1 208 ? -9.312 9.122 18.644 1.00 83.38 208 GLY A CA 1
ATOM 1651 C C . GLY A 1 208 ? -8.729 9.380 17.248 1.00 83.38 208 GLY A C 1
ATOM 1652 O O . GLY A 1 208 ? -9.255 10.212 16.514 1.00 83.38 208 GLY A O 1
ATOM 1653 N N . LYS A 1 209 ? -7.662 8.675 16.847 1.00 86.69 209 LYS A N 1
ATOM 1654 C CA . LYS A 1 209 ? -7.005 8.833 15.543 1.00 86.69 209 LYS A CA 1
ATOM 1655 C C . LYS A 1 209 ? -7.197 7.588 14.691 1.00 86.69 209 LYS A C 1
ATOM 1657 O O . LYS A 1 209 ? -6.881 6.476 15.114 1.00 86.69 209 LYS A O 1
ATOM 1662 N N . LYS A 1 210 ? -7.665 7.780 13.460 1.00 90.56 210 LYS A N 1
ATOM 1663 C CA . LYS A 1 210 ? -7.757 6.704 12.471 1.00 90.56 210 LYS A CA 1
ATOM 1664 C C . LYS A 1 210 ? -6.364 6.329 11.970 1.00 90.56 210 LYS A C 1
ATOM 1666 O O . LYS A 1 210 ? -5.543 7.194 11.668 1.00 90.56 210 LYS A O 1
ATOM 1671 N N . LYS A 1 211 ? -6.103 5.030 11.899 1.00 91.12 211 LYS A N 1
ATOM 1672 C CA . LYS A 1 211 ? -4.842 4.429 11.463 1.00 91.12 211 LYS A CA 1
ATOM 1673 C C . LYS A 1 211 ? -5.129 3.319 10.479 1.00 91.12 211 LYS A C 1
ATOM 1675 O O . LYS A 1 211 ? -6.162 2.663 10.564 1.00 91.12 211 LYS A O 1
ATOM 1680 N N . ILE A 1 212 ? -4.187 3.079 9.580 1.00 93.25 212 ILE A N 1
ATOM 1681 C CA . ILE A 1 212 ? -4.300 2.017 8.589 1.00 93.25 212 ILE A CA 1
ATOM 1682 C C . ILE A 1 212 ? -3.392 0.877 9.004 1.00 93.25 212 ILE A C 1
ATOM 1684 O O . ILE A 1 212 ? -2.196 1.061 9.226 1.00 93.25 212 ILE A O 1
ATOM 1688 N N . VAL A 1 213 ? -3.962 -0.315 9.101 1.00 93.44 213 VAL A N 1
ATOM 1689 C CA . VAL A 1 213 ? -3.254 -1.508 9.543 1.00 93.44 213 VAL A CA 1
ATOM 1690 C C . VAL A 1 213 ? -3.431 -2.616 8.523 1.00 93.44 213 VAL A C 1
ATOM 1692 O O . VAL A 1 213 ? -4.533 -2.888 8.046 1.00 93.44 213 VAL A O 1
ATOM 1695 N N . ILE A 1 214 ? -2.321 -3.263 8.183 1.00 94.69 214 ILE A N 1
ATOM 1696 C CA . ILE A 1 214 ? -2.291 -4.389 7.260 1.00 94.69 214 ILE A CA 1
ATOM 1697 C C . ILE A 1 214 ? -2.442 -5.685 8.054 1.00 94.69 214 ILE A C 1
ATOM 1699 O O . ILE A 1 214 ? -1.640 -5.970 8.945 1.00 94.69 214 ILE A O 1
ATOM 1703 N N . TYR A 1 215 ? -3.448 -6.480 7.698 1.00 93.75 215 TYR A N 1
ATOM 1704 C CA . TYR A 1 215 ? -3.742 -7.792 8.274 1.00 93.75 215 TYR A CA 1
ATOM 1705 C C . TYR A 1 215 ? -3.548 -8.905 7.250 1.00 93.75 215 TYR A C 1
ATOM 1707 O O . TYR A 1 215 ? -3.826 -8.729 6.062 1.00 93.75 215 TYR A O 1
ATOM 1715 N N . ALA A 1 216 ? -3.112 -10.074 7.710 1.00 94.81 216 ALA A N 1
ATOM 1716 C CA . ALA A 1 216 ? -3.040 -11.274 6.887 1.00 94.81 216 ALA A CA 1
ATOM 1717 C C . ALA A 1 216 ? -4.450 -11.829 6.605 1.00 94.81 216 ALA A C 1
ATOM 1719 O O . ALA A 1 216 ? -5.236 -12.029 7.525 1.00 94.81 216 ALA A O 1
ATOM 1720 N N . LYS A 1 217 ? -4.783 -12.097 5.335 1.00 94.06 217 LYS A N 1
ATOM 1721 C CA . LYS A 1 217 ? -6.037 -12.774 4.936 1.00 94.06 217 LYS A CA 1
ATOM 1722 C C . LYS A 1 217 ? -5.941 -14.298 5.064 1.00 94.06 217 LYS A C 1
ATOM 1724 O O . LYS A 1 217 ? -6.952 -14.972 5.209 1.00 94.06 217 LYS A O 1
ATOM 1729 N N . ARG A 1 218 ? -4.725 -14.830 4.962 1.00 95.06 218 ARG A N 1
ATOM 1730 C CA . ARG A 1 218 ? -4.380 -16.253 5.053 1.00 95.06 218 ARG A CA 1
ATOM 1731 C C . ARG A 1 218 ? -3.044 -16.399 5.768 1.00 95.06 218 ARG A C 1
ATOM 1733 O O . ARG A 1 218 ? -2.330 -15.410 5.908 1.00 95.06 218 ARG A O 1
ATOM 1740 N N . ASP A 1 219 ? -2.673 -17.623 6.107 1.00 94.25 219 ASP A N 1
ATOM 1741 C CA . ASP A 1 219 ? -1.318 -17.927 6.560 1.00 94.25 219 ASP A CA 1
ATOM 1742 C C . ASP A 1 219 ? -0.288 -17.557 5.482 1.00 94.25 219 ASP A C 1
ATOM 1744 O O . ASP A 1 219 ? -0.470 -17.866 4.298 1.00 94.25 219 ASP A O 1
ATOM 1748 N N . ILE A 1 220 ? 0.799 -16.909 5.895 1.00 95.38 220 ILE A N 1
ATOM 1749 C CA . ILE A 1 220 ? 1.901 -16.447 5.048 1.00 95.38 220 ILE A CA 1
ATOM 1750 C C . ILE A 1 220 ? 3.189 -17.098 5.546 1.00 95.38 220 ILE A C 1
ATOM 1752 O O . ILE A 1 220 ? 3.565 -16.934 6.710 1.00 95.38 220 ILE A O 1
ATOM 1756 N N . GLN A 1 221 ? 3.876 -17.838 4.677 1.00 94.88 221 GLN A N 1
ATOM 1757 C CA . GLN A 1 221 ? 5.134 -18.491 5.030 1.00 94.88 221 GLN A CA 1
ATOM 1758 C C . GLN A 1 221 ? 6.314 -17.516 5.017 1.00 94.88 221 GLN A C 1
ATOM 1760 O O . GLN A 1 221 ? 6.308 -16.496 4.324 1.00 94.88 221 GLN A O 1
ATOM 1765 N N . ALA A 1 222 ? 7.367 -17.864 5.758 1.00 93.56 222 ALA A N 1
ATOM 1766 C CA . ALA A 1 222 ? 8.630 -17.138 5.713 1.00 93.56 222 ALA A CA 1
ATOM 1767 C C . ALA A 1 222 ? 9.173 -17.084 4.271 1.00 93.56 222 ALA A C 1
ATOM 1769 O O . ALA A 1 222 ? 9.246 -18.095 3.577 1.00 93.56 222 ALA A O 1
ATOM 1770 N N . GLY A 1 223 ? 9.567 -15.894 3.825 1.00 92.19 223 GLY A N 1
ATOM 1771 C CA . GLY A 1 223 ? 10.059 -15.626 2.476 1.00 92.19 223 GLY A CA 1
ATOM 1772 C C . GLY A 1 223 ? 8.981 -15.257 1.454 1.00 92.19 223 GLY A C 1
ATOM 1773 O O . GLY A 1 223 ? 9.342 -14.903 0.332 1.00 92.19 223 GLY A O 1
ATOM 1774 N N . GLU A 1 224 ? 7.691 -15.293 1.802 1.00 94.00 224 GLU A N 1
ATOM 1775 C CA . GLU A 1 224 ? 6.628 -14.804 0.915 1.00 94.00 224 GLU A CA 1
ATOM 1776 C C . GLU A 1 224 ? 6.578 -13.269 0.861 1.00 94.00 224 GLU A C 1
ATOM 1778 O O . GLU A 1 224 ? 6.848 -12.576 1.848 1.00 94.00 224 GLU A O 1
ATOM 1783 N N . GLU A 1 225 ? 6.207 -12.740 -0.311 1.00 95.25 225 GLU A N 1
ATOM 1784 C CA . GLU A 1 225 ? 5.959 -11.311 -0.521 1.00 95.25 225 GLU A CA 1
ATOM 1785 C C . GLU A 1 225 ? 4.592 -10.920 0.050 1.00 95.25 225 GLU A C 1
ATOM 1787 O O . GLU A 1 225 ? 3.581 -11.569 -0.220 1.00 95.25 225 GLU A O 1
ATOM 1792 N N . ILE A 1 226 ? 4.556 -9.845 0.828 1.00 96.25 226 ILE A N 1
ATOM 1793 C CA . ILE A 1 226 ? 3.343 -9.230 1.356 1.00 96.25 226 ILE A CA 1
ATOM 1794 C C . ILE A 1 226 ? 2.731 -8.364 0.255 1.00 96.25 226 ILE A C 1
ATOM 1796 O O . ILE A 1 226 ? 3.418 -7.544 -0.356 1.00 96.25 226 ILE A O 1
ATOM 1800 N N . THR A 1 227 ? 1.435 -8.541 0.007 1.00 96.19 227 THR A N 1
ATOM 1801 C CA . THR A 1 227 ? 0.693 -7.837 -1.047 1.00 96.19 227 THR A CA 1
ATOM 1802 C C . THR A 1 227 ? -0.717 -7.498 -0.582 1.00 96.19 227 THR A C 1
ATOM 1804 O O . THR A 1 227 ? -1.330 -8.264 0.164 1.00 96.19 227 THR A O 1
ATOM 1807 N N . TYR A 1 228 ? -1.261 -6.372 -1.039 1.00 94.81 228 TYR A N 1
ATOM 1808 C CA . TYR A 1 228 ? -2.657 -6.006 -0.788 1.00 94.81 228 TYR A CA 1
ATOM 1809 C C . TYR A 1 228 ? -3.328 -5.469 -2.052 1.00 94.81 228 TYR A C 1
ATOM 1811 O O . TYR A 1 228 ? -2.681 -5.205 -3.064 1.00 94.81 228 TYR A O 1
ATOM 1819 N N . ASP A 1 229 ? -4.649 -5.363 -2.012 1.00 92.38 229 ASP A N 1
ATOM 1820 C CA . ASP A 1 229 ? -5.413 -4.738 -3.084 1.00 92.38 229 ASP A CA 1
ATOM 1821 C C . ASP A 1 229 ? -5.422 -3.218 -2.884 1.00 92.38 229 ASP A C 1
ATOM 1823 O O . ASP A 1 229 ? -5.824 -2.753 -1.820 1.00 92.38 229 ASP A O 1
ATOM 1827 N N . TYR A 1 230 ? -4.968 -2.462 -3.887 1.00 89.44 230 TYR A N 1
ATOM 1828 C CA . TYR A 1 230 ? -4.865 -1.006 -3.791 1.00 89.44 230 TYR A CA 1
ATOM 1829 C C . TYR A 1 230 ? -6.226 -0.329 -3.930 1.00 89.44 230 TYR A C 1
ATOM 1831 O O . TYR A 1 230 ? -6.323 0.834 -3.559 1.00 89.44 230 TYR A O 1
ATOM 1839 N N . LYS A 1 231 ? -7.251 -1.040 -4.435 1.00 81.19 231 LYS A N 1
ATOM 1840 C CA . LYS A 1 231 ? -8.593 -0.491 -4.672 1.00 81.19 231 LYS A CA 1
ATOM 1841 C C . LYS A 1 231 ? -8.543 0.897 -5.316 1.00 81.19 231 LYS A C 1
ATOM 1843 O O . LYS A 1 231 ? -9.144 1.845 -4.827 1.00 81.19 231 LYS A O 1
ATOM 1848 N N . VAL A 1 232 ? -7.739 1.016 -6.367 1.00 71.00 232 VAL A N 1
ATOM 1849 C CA . VAL A 1 232 ? -7.776 2.194 -7.231 1.00 71.00 232 VAL A CA 1
ATOM 1850 C C . VAL A 1 232 ? -9.049 2.035 -8.046 1.00 71.00 232 VAL A C 1
ATOM 1852 O O . VAL A 1 232 ? -9.146 1.062 -8.792 1.00 71.00 232 VAL A O 1
ATOM 1855 N N . ASP A 1 233 ? -10.032 2.898 -7.805 1.00 56.59 233 ASP A N 1
ATOM 1856 C CA . ASP A 1 233 ? -11.280 2.911 -8.567 1.00 56.59 233 ASP A CA 1
ATOM 1857 C C . ASP A 1 233 ? -10.943 2.999 -10.072 1.00 56.59 233 ASP A C 1
ATOM 1859 O O . ASP A 1 233 ? -10.081 3.795 -10.461 1.00 56.59 233 ASP A O 1
ATOM 1863 N N . GLU A 1 234 ? -11.538 2.110 -10.881 1.00 40.34 234 GLU A N 1
ATOM 1864 C CA . GLU A 1 234 ? -11.458 2.151 -12.355 1.00 40.34 234 GLU A CA 1
ATOM 1865 C C . GLU A 1 234 ? -12.181 3.378 -12.923 1.00 40.34 234 GLU A C 1
ATOM 1867 O O . GLU A 1 234 ? -13.259 3.736 -12.390 1.00 40.34 234 GLU A O 1
#

InterPro domains:
  IPR001214 SET domain [PF00856] (126-231)
  IPR001214 SET domain [PS50280] (114-231)
  IPR001214 SET domain [SM00317] (114-234)
  IPR024657 COMPASS complex Set1 subunit, N-SET domain [PF11764] (18-108)
  IPR044570 Histone-lysine N-methyltransferase Set1-like [PTHR45814] (15-231)
  IPR046341 SET domain superfamily [G3DSA:2.170.270.10] (6-234)
  IPR046341 SET domain superfamily [SSF82199] (109-232)

Organism: NCBI:txid144530

Radius of gyration: 22.34 Å; chains: 1; bounding box: 58×45×60 Å

Secondary structure (DSSP, 8-state):
--HHHHHHHHHHHHHTSPPPP--TTS-TTSS------HHHHHHHHHHHHHHHHHTTS----------PPP---HHHHHHHTHHHHHTTGGG-SS---SHHHHHHHHHHHHT----EEEEE-SSSSEEEEESS-B-TT-EEEEE-EEEEEHHHHHHHHHHHHHTT--S--EEESSSSEEEEEEEEE-GGGGPEE-SS-SEEEEEEEETTEEEEEEEESS-B-TTPEEEE------

pLDDT: mean 75.15, std 19.66, range [29.72, 96.75]

Foldseek 3Di:
DDLVVVLVVLLVVLVPDDDDDADPVNDPVPDDDDDDDPSNVSVVQVVVVVVVVVVVPDDPDDDDDDPDPDPCDPVNVVVVCVVVVVVVVVVPPDDDDDQVVVQVLCVVCVVPAFAKDWDQDSRDGIFIFGQAKDAAFHWHDWKAADKAFPVVLVVVVVVCVVVVPPDALWADPDNTIIGGPSPPTDPVSRAEADPPFQWEWDWHQYPNDTTIIIGGNHIDHRGDTHHYHRPPDD